Protein AF-B4L613-F1 (afdb_monomer)

Mean predicted aligned error: 14.35 Å

Foldseek 3Di:
DDDPPPDDPPPDPPDDDPPDPPPPDDPVVVVVVVVVVLVVLLVVLLVLCLQAVQQLLLLLQLQLLLLPDPNVVLLNPPPDPVQADPVGGNSVVVNVLSLPDAFVVVVSVCSVVVNDDPVNSSVSSCSRPNRQFWTWAWDDPVCVVVVCVLQVHADVVAFPTKTFTGGPPPPDDDDDGADLVQKKKAQPDSNNVSSQRRPPWDAPVPDPGDIDSDPHVSVVPRDWDATDPSRLLERIKTKMFIWGQDPNRTIHGGMIRIHYPCNDPVSVVVVVVSVVSNVVVVVVVVVVVVVVVVVVVVVVVVVVVVVVVVVVVVVVVVVVVVVVVVVVVVVVVVVVVVVVVVVPPD

Secondary structure (DSSP, 8-state):
------------TTS--TTS-GGG--HHHHHHHHHHHHHHHHHHHHHHHHH-HHHHHHHHHHHHHHHHSTTHHHHS-SPPGGGEETTEE-HHHHHHHHHT---HHHHHHHHHTT-S-HHHHHHHHIIIIIS-PPEEEEPPTTTHHHHHHHTT---SSPPSEEEEEE-TT-SSS--PPP-GGGEEEE-S-TTHHHHHHHSS-EETTT-----BS-HHHHHHH---EE--TT-SS-SEEEEEEEEEEEGGGEEEEEEEEEEETT--HHHHHHHHHHHHHHHHHHHHHHHHHHHHHHHHHHHHHHHHHHHHHHHHHHHHHHHHHHHHHHHHHHHHHHHHHHHHTTTT--

Organism: Drosophila mojavensis (NCBI:txid7230)

InterPro domains:
  IPR041400 PARP16 N-terminal domain [PF18084] (48-128)
  IPR051838 Intracellular mono-ADP-ribosyltransferase ARTD/PARP [PTHR21328] (33-148)

Solvent-accessible surface area (backbone atoms only — not comparable to full-atom values): 19712 Å² total; per-residue (Å²): 140,83,84,84,80,79,79,76,85,71,90,50,89,94,58,88,65,88,83,58,80,73,89,81,64,57,69,68,56,54,50,52,52,51,50,56,49,51,53,49,52,51,52,56,46,48,53,49,49,75,70,40,50,66,17,51,38,52,50,48,32,26,45,51,38,8,56,71,38,95,58,23,87,72,20,39,42,78,64,65,69,94,41,52,53,100,89,47,74,43,57,67,64,50,45,50,53,64,70,68,58,65,37,64,75,59,43,55,54,32,52,79,67,70,71,57,61,67,69,59,51,52,52,50,37,36,60,78,74,61,60,76,40,51,41,43,39,72,56,50,82,85,56,45,62,58,54,27,60,47,61,77,49,75,67,84,80,64,60,78,44,40,28,36,54,29,60,66,90,56,84,85,65,87,79,79,77,73,56,57,96,37,39,37,21,37,22,66,69,64,31,48,51,33,19,48,53,35,41,96,52,42,49,58,93,80,46,93,73,73,70,31,84,43,65,69,60,26,62,73,63,32,56,80,42,80,48,37,84,60,39,75,77,28,38,40,28,27,46,33,37,40,25,41,54,44,84,90,54,26,34,40,54,43,33,38,37,32,34,41,81,71,74,44,75,65,47,51,48,54,49,52,55,50,50,52,53,54,48,55,48,52,53,52,50,50,56,47,52,54,47,50,54,50,50,52,52,51,51,51,52,49,51,50,52,55,52,48,57,56,50,54,54,52,53,56,54,52,53,54,52,52,54,52,51,52,54,52,52,52,54,52,51,54,57,53,55,58,60,58,66,65,67,75,78,117

pLDDT: mean 78.85, std 18.53, range [27.61, 97.81]

Sequence (346 aa):
MQNEQRNCRCSRRGRICVCVPRHNLDPSLIQVMNEARRLRVMEELSAVLERDLMGVDAKWVLFTMAVQSYRYEQLVVPFPPAYTTPTGLNIDSLSFVTGTMTELAAYQRRLMQKLLPPEQVELMYWLFVQSDTPQLRQVQRNDQPELWRQLDFKPDPRPHLVFRVAPKGQDVGPIKPLELANCLFYCGDMEELFAMMSAKSYDLNRSQLEFYDDLETAVNLAEWCPGWGYSICGTLLRCVAVCQLHDHKRVEVRYLLFYSMCYTKQMQAVRRRQWKKDRERVEVILDYDEREQLQERSSQTSFFNMIFSRRSALVVLGVLTLASLTLVATNMRQVSQWRTNWLTRY

Structure (mmCIF, N/CA/C/O backbone):
data_AF-B4L613-F1
#
_entry.id   AF-B4L613-F1
#
loop_
_atom_site.group_PDB
_atom_site.id
_atom_site.type_symbol
_atom_site.label_atom_id
_atom_site.label_alt_id
_atom_site.label_comp_id
_atom_site.label_asym_id
_atom_site.label_entity_id
_atom_site.label_seq_id
_atom_site.pdbx_PDB_ins_code
_atom_site.Cartn_x
_atom_site.Cartn_y
_atom_site.Cartn_z
_atom_site.occupancy
_atom_site.B_iso_or_equiv
_atom_site.auth_seq_id
_atom_site.auth_comp_id
_atom_site.auth_asym_id
_atom_site.auth_atom_id
_atom_site.pdbx_PDB_model_num
ATOM 1 N N . MET A 1 1 ? -55.707 5.212 14.292 1.00 37.25 1 MET A N 1
ATOM 2 C CA . MET A 1 1 ? -55.117 4.686 13.045 1.00 37.25 1 MET A CA 1
ATOM 3 C C . MET A 1 1 ? -54.459 5.840 12.313 1.00 37.25 1 MET A C 1
ATOM 5 O O . MET A 1 1 ? -55.188 6.688 11.829 1.00 37.25 1 MET A O 1
ATOM 9 N N . GLN A 1 2 ? -53.130 5.901 12.259 1.00 27.61 2 GLN A N 1
ATOM 10 C CA . GLN A 1 2 ? -52.404 6.537 11.155 1.00 27.61 2 GLN A CA 1
ATOM 11 C C . GLN A 1 2 ? -50.944 6.087 11.225 1.00 27.61 2 GLN A C 1
ATOM 13 O O . GLN A 1 2 ? -50.259 6.241 12.230 1.00 27.61 2 GLN A O 1
ATOM 18 N N . ASN A 1 3 ? -50.559 5.391 10.165 1.00 35.00 3 ASN A N 1
ATOM 19 C CA . ASN A 1 3 ? -49.337 4.632 9.995 1.00 35.00 3 ASN A CA 1
ATOM 20 C C . ASN A 1 3 ? -48.338 5.540 9.261 1.00 35.00 3 ASN A C 1
ATOM 22 O O . ASN A 1 3 ? -48.355 5.593 8.034 1.00 35.00 3 ASN A O 1
ATOM 26 N N . GLU A 1 4 ? -47.504 6.297 9.981 1.00 33.66 4 GLU A N 1
ATOM 27 C CA . GLU A 1 4 ? -46.379 7.021 9.364 1.00 33.66 4 GLU A CA 1
ATOM 28 C C . GLU A 1 4 ? -45.196 6.062 9.159 1.00 33.66 4 GLU A C 1
ATOM 30 O O . GLU A 1 4 ? -44.193 6.084 9.872 1.00 33.66 4 GLU A O 1
ATOM 35 N N . GLN A 1 5 ? -45.304 5.207 8.140 1.00 37.47 5 GLN A N 1
ATOM 36 C CA . GLN A 1 5 ? -44.147 4.539 7.546 1.00 37.47 5 GLN A CA 1
ATOM 37 C C . GLN A 1 5 ? -43.277 5.586 6.836 1.00 37.47 5 GLN A C 1
ATOM 39 O O . GLN A 1 5 ? -43.419 5.851 5.642 1.00 37.47 5 GLN A O 1
ATOM 44 N N . ARG A 1 6 ? -42.343 6.195 7.573 1.00 37.81 6 ARG A N 1
ATOM 45 C CA . ARG A 1 6 ? -41.256 6.982 6.979 1.00 37.81 6 ARG A CA 1
ATOM 46 C C . ARG A 1 6 ? -40.262 6.028 6.320 1.00 37.81 6 ARG A C 1
ATOM 48 O O . ARG A 1 6 ? -39.338 5.524 6.951 1.00 37.81 6 ARG A O 1
ATOM 55 N N . ASN A 1 7 ? -40.471 5.771 5.033 1.00 39.84 7 ASN A N 1
ATOM 56 C CA . ASN A 1 7 ? -39.545 5.023 4.189 1.00 39.84 7 ASN A CA 1
ATOM 57 C C . ASN A 1 7 ? -38.184 5.742 4.114 1.00 39.84 7 ASN A C 1
ATOM 59 O O . ASN A 1 7 ? -38.054 6.776 3.456 1.00 39.84 7 ASN A O 1
ATOM 63 N N . CYS A 1 8 ? -37.151 5.184 4.756 1.00 43.25 8 CYS A N 1
ATOM 64 C CA . CYS A 1 8 ? -35.775 5.635 4.545 1.00 43.25 8 CYS A CA 1
ATOM 65 C C . CYS A 1 8 ? -35.336 5.314 3.111 1.00 43.25 8 CYS A C 1
ATOM 67 O O . CYS A 1 8 ? -35.233 4.149 2.738 1.00 43.25 8 CYS A O 1
ATOM 69 N N . ARG A 1 9 ? -34.993 6.340 2.321 1.00 43.62 9 ARG A N 1
ATOM 70 C CA . ARG A 1 9 ? -34.393 6.208 0.974 1.00 43.62 9 ARG A CA 1
ATOM 71 C C . ARG A 1 9 ? -32.901 5.831 0.982 1.00 43.62 9 ARG A C 1
ATOM 73 O O . ARG A 1 9 ? -32.213 5.949 -0.027 1.00 43.62 9 ARG A O 1
ATOM 80 N N . CYS A 1 10 ? -32.365 5.395 2.115 1.00 51.44 10 CYS A N 1
ATOM 81 C CA . CYS A 1 10 ? -30.976 4.989 2.241 1.00 51.44 10 CYS A CA 1
ATOM 82 C C . CYS A 1 10 ? -30.781 3.571 1.671 1.00 51.44 10 CYS A C 1
ATOM 84 O O . CYS A 1 10 ? -30.924 2.583 2.382 1.00 51.44 10 CYS A O 1
ATOM 86 N N . SER A 1 11 ? -30.429 3.457 0.387 1.00 39.59 11 SER A N 1
ATOM 87 C CA . SER A 1 11 ? -30.171 2.193 -0.337 1.00 39.59 11 SER A CA 1
ATOM 88 C C . SER A 1 11 ? -28.938 1.398 0.146 1.00 39.59 11 SER A C 1
ATOM 90 O O . SER A 1 11 ? -28.189 0.849 -0.658 1.00 39.59 11 SER A O 1
ATOM 92 N N . ARG A 1 12 ? -28.682 1.316 1.457 1.00 41.66 12 ARG A N 1
ATOM 93 C CA . ARG A 1 12 ? -27.587 0.533 2.049 1.00 41.66 12 ARG A CA 1
ATOM 94 C C . ARG A 1 12 ? -28.165 -0.683 2.767 1.00 41.66 12 ARG A C 1
ATOM 96 O O . ARG A 1 12 ? -28.386 -0.654 3.974 1.00 41.66 12 ARG A O 1
ATOM 103 N N . ARG A 1 13 ? -28.401 -1.768 2.022 1.00 35.88 13 ARG A N 1
ATOM 104 C CA . ARG A 1 13 ? -28.698 -3.078 2.627 1.00 35.88 13 ARG A CA 1
ATOM 105 C C . ARG A 1 13 ? -27.540 -3.448 3.567 1.00 35.88 13 ARG A C 1
ATOM 107 O O . ARG A 1 13 ? -26.389 -3.469 3.142 1.00 35.88 13 ARG A O 1
ATOM 114 N N . GLY A 1 14 ? -27.841 -3.675 4.846 1.00 41.91 14 GLY A N 1
ATOM 115 C CA . GLY A 1 14 ? -26.884 -4.182 5.839 1.00 41.91 14 GLY A CA 1
ATOM 116 C C . GLY A 1 14 ? -26.103 -3.153 6.671 1.00 41.91 14 GLY A C 1
ATOM 117 O O . GLY A 1 14 ? -25.268 -3.563 7.472 1.00 41.91 14 GLY A O 1
ATOM 118 N N . ARG A 1 15 ? -26.355 -1.838 6.554 1.00 44.59 15 ARG A N 1
ATOM 119 C CA . ARG A 1 15 ? -25.775 -0.831 7.472 1.00 44.59 15 ARG A CA 1
ATOM 120 C C . ARG A 1 15 ? -26.873 -0.056 8.193 1.00 44.59 15 ARG A C 1
ATOM 122 O O . ARG A 1 15 ? -27.871 0.315 7.584 1.00 44.59 15 ARG A O 1
ATOM 129 N N . ILE A 1 16 ? -26.667 0.204 9.484 1.00 47.00 16 ILE A N 1
ATOM 130 C CA . ILE A 1 16 ? -27.577 0.997 10.321 1.00 47.00 16 ILE A CA 1
ATOM 131 C C . ILE A 1 16 ? -27.728 2.389 9.694 1.00 47.00 16 ILE A C 1
ATOM 133 O O . ILE A 1 16 ? -26.746 3.108 9.506 1.00 47.00 16 ILE A O 1
ATOM 137 N N . CYS A 1 17 ? -28.960 2.759 9.359 1.00 44.31 17 CYS A N 1
ATOM 138 C CA . CYS A 1 17 ? -29.301 4.110 8.933 1.00 44.31 17 CYS A CA 1
ATOM 139 C C . CYS A 1 17 ? -29.219 5.040 10.146 1.00 44.31 17 CYS A C 1
ATOM 141 O O . CYS A 1 17 ? -29.894 4.834 11.150 1.00 44.31 17 CYS A O 1
ATOM 143 N N . VAL A 1 18 ? -28.388 6.080 10.037 1.00 50.12 18 VAL A N 1
ATOM 144 C CA . VAL A 1 18 ? -28.203 7.146 11.049 1.00 50.12 18 VAL A CA 1
ATOM 145 C C . VAL A 1 18 ? -29.513 7.910 11.332 1.00 50.12 18 VAL A C 1
ATOM 147 O O . VAL A 1 18 ? -29.630 8.660 12.288 1.00 50.12 18 VAL A O 1
ATOM 150 N N . CYS A 1 19 ? -30.516 7.679 10.496 1.00 44.69 19 CYS A N 1
ATOM 151 C CA . CYS A 1 19 ? -31.815 8.321 10.433 1.00 44.69 19 CYS A CA 1
ATOM 152 C C . CYS A 1 19 ? -32.884 7.695 11.356 1.00 44.69 19 CYS A C 1
ATOM 154 O O . CYS A 1 19 ? -33.996 8.216 11.410 1.00 44.69 19 CYS A O 1
ATOM 156 N N . VAL A 1 20 ? -32.580 6.614 12.090 1.00 48.47 20 VAL A N 1
ATOM 157 C CA . VAL A 1 20 ? -33.472 6.095 13.146 1.00 48.47 20 VAL A CA 1
ATOM 158 C C . VAL A 1 20 ? -33.127 6.781 14.477 1.00 48.47 20 VAL A C 1
ATOM 160 O O . VAL A 1 20 ? -31.983 6.660 14.927 1.00 48.47 20 VAL A O 1
ATOM 163 N N . PRO A 1 21 ? -34.071 7.489 15.130 1.00 47.97 21 PRO A N 1
ATOM 164 C CA . PRO A 1 21 ? -33.829 8.125 16.422 1.00 47.97 21 PRO A CA 1
ATOM 165 C C . PRO A 1 21 ? -33.395 7.086 17.464 1.00 47.97 21 PRO A C 1
ATOM 167 O O . PRO A 1 21 ? -34.133 6.151 17.767 1.00 47.97 21 PRO A O 1
ATOM 170 N N . ARG A 1 22 ? -32.196 7.252 18.035 1.00 55.88 22 ARG A N 1
ATOM 171 C CA . ARG A 1 22 ? -31.619 6.327 19.033 1.00 55.88 22 ARG A CA 1
ATOM 172 C C . ARG A 1 22 ? -32.292 6.395 20.412 1.00 55.88 22 ARG A C 1
ATOM 174 O O . ARG A 1 22 ? -31.909 5.646 21.300 1.00 55.88 22 ARG A O 1
ATOM 181 N N . HIS A 1 23 ? -33.279 7.269 20.599 1.00 55.97 23 HIS A N 1
ATOM 182 C CA . HIS A 1 23 ? -33.859 7.579 21.909 1.00 55.97 23 HIS A CA 1
ATOM 183 C C . HIS A 1 23 ? -34.749 6.476 22.511 1.00 55.97 23 HIS A C 1
ATOM 185 O O . HIS A 1 23 ? -35.084 6.577 23.682 1.00 55.97 23 HIS A O 1
ATOM 191 N N . ASN A 1 24 ? -35.072 5.413 21.761 1.00 59.97 24 ASN A N 1
ATOM 192 C CA . ASN A 1 24 ? -35.955 4.325 22.216 1.00 59.97 24 ASN A CA 1
ATOM 193 C C . ASN A 1 24 ? -35.301 2.927 22.194 1.00 59.97 24 ASN A C 1
ATOM 195 O O . ASN A 1 24 ? -36.010 1.923 22.238 1.00 59.97 24 ASN A O 1
ATOM 199 N N . LEU A 1 25 ? -33.974 2.828 22.066 1.00 64.75 25 LEU A N 1
ATOM 200 C CA . LEU A 1 25 ? -33.281 1.534 22.067 1.00 64.75 25 LEU A CA 1
ATOM 201 C C . LEU A 1 25 ? -32.800 1.187 23.477 1.00 64.75 25 LEU A C 1
ATOM 203 O O . LEU A 1 25 ? -32.113 1.985 24.111 1.00 64.75 25 LEU A O 1
ATOM 207 N N . ASP A 1 26 ? -33.138 -0.019 23.935 1.00 76.25 26 ASP A N 1
ATOM 208 C CA . ASP A 1 26 ? -32.636 -0.588 25.187 1.00 76.25 26 ASP A CA 1
ATOM 209 C C . ASP A 1 26 ? -31.088 -0.594 25.184 1.00 76.25 26 ASP A C 1
ATOM 211 O O . ASP A 1 26 ? -30.482 -1.104 24.229 1.00 76.25 26 ASP A O 1
ATOM 215 N N . PRO A 1 27 ? -30.424 -0.045 26.223 1.00 80.69 27 PRO A N 1
ATOM 216 C CA . PRO A 1 27 ? -28.972 -0.115 26.386 1.00 80.69 27 PRO A CA 1
ATOM 217 C C . PRO A 1 27 ? -28.386 -1.527 26.222 1.00 80.69 27 PRO A C 1
ATOM 219 O O . PRO A 1 27 ? -27.298 -1.675 25.656 1.00 80.69 27 PRO A O 1
ATOM 222 N N . SER A 1 28 ? -29.113 -2.565 26.648 1.00 82.44 28 SER A N 1
ATOM 223 C CA . SER A 1 28 ? -28.688 -3.963 26.512 1.00 82.44 28 SER A CA 1
ATOM 224 C C . SER A 1 28 ? -28.583 -4.389 25.040 1.00 82.44 28 SER A C 1
ATOM 226 O O . SER A 1 28 ? -27.603 -5.013 24.626 1.00 82.44 28 SER A O 1
ATOM 228 N N . LEU A 1 29 ? -29.534 -3.962 24.205 1.00 82.69 29 LEU A N 1
ATOM 229 C CA . LEU A 1 29 ? -29.548 -4.238 22.772 1.00 82.69 29 LEU A CA 1
ATOM 230 C C . LEU A 1 29 ? -28.408 -3.504 22.055 1.00 82.69 29 LEU A C 1
ATOM 232 O O . LEU A 1 29 ? -27.756 -4.081 21.184 1.00 82.69 29 LEU A O 1
ATOM 236 N N . ILE A 1 30 ? -28.116 -2.260 22.448 1.00 79.06 30 ILE A N 1
ATOM 237 C CA . ILE A 1 30 ? -26.975 -1.495 21.917 1.00 79.06 30 ILE A CA 1
ATOM 238 C C . ILE A 1 30 ? -25.661 -2.232 22.207 1.00 79.06 30 ILE A C 1
ATOM 240 O O . ILE A 1 30 ? -24.815 -2.361 21.319 1.00 79.06 30 ILE A O 1
ATOM 244 N N . GLN A 1 31 ? -25.502 -2.761 23.422 1.00 81.44 31 GLN A N 1
ATOM 245 C CA . GLN A 1 31 ? -24.321 -3.527 23.808 1.00 81.44 31 GLN A CA 1
ATOM 246 C C . GLN A 1 31 ? -24.172 -4.810 22.978 1.00 81.44 31 GLN A C 1
ATOM 248 O O . GLN A 1 31 ? -23.095 -5.060 22.432 1.00 81.44 31 GLN A O 1
ATOM 253 N N . VAL A 1 32 ? -25.250 -5.585 22.814 1.00 86.00 32 VAL A N 1
ATOM 254 C CA . VAL A 1 32 ? -25.250 -6.806 21.986 1.00 86.00 32 VAL A CA 1
ATOM 255 C C . VAL A 1 32 ? -24.896 -6.485 20.533 1.00 86.00 32 VAL A C 1
ATOM 257 O O . VAL A 1 32 ? -24.068 -7.164 19.927 1.00 86.00 32 VAL A O 1
ATOM 260 N N . MET A 1 33 ? -25.474 -5.422 19.969 1.00 81.12 33 MET A N 1
ATOM 261 C CA . MET A 1 33 ? -25.191 -5.001 18.596 1.00 81.12 33 MET A CA 1
ATOM 262 C C . MET A 1 33 ? -23.735 -4.563 18.404 1.00 81.12 33 MET A C 1
ATOM 264 O O . MET A 1 33 ? -23.129 -4.887 17.377 1.00 81.12 33 MET A O 1
ATOM 268 N N . ASN A 1 34 ? -23.165 -3.849 19.377 1.00 83.25 34 ASN A N 1
ATOM 269 C CA . ASN A 1 34 ? -21.766 -3.431 19.346 1.00 83.25 34 ASN A CA 1
ATOM 270 C C . ASN A 1 34 ? -20.820 -4.631 19.435 1.00 83.25 34 ASN A C 1
ATOM 272 O O . ASN A 1 34 ? -19.875 -4.708 18.649 1.00 83.25 34 ASN A O 1
ATOM 276 N N . GLU A 1 35 ? -21.103 -5.603 20.306 1.00 85.81 35 GLU A N 1
ATOM 277 C CA . GLU A 1 35 ? -20.290 -6.820 20.398 1.00 85.81 35 GLU A CA 1
ATOM 278 C C . GLU A 1 35 ? -20.396 -7.659 19.117 1.00 85.81 35 GLU A C 1
ATOM 280 O O . GLU A 1 35 ? -19.378 -8.075 18.568 1.00 85.81 35 GLU A O 1
ATOM 285 N N . ALA A 1 36 ? -21.595 -7.817 18.549 1.00 86.56 36 ALA A N 1
ATOM 286 C CA . ALA A 1 36 ? -21.779 -8.507 17.270 1.00 86.56 36 ALA A CA 1
ATOM 287 C C . ALA A 1 36 ? -21.054 -7.802 16.108 1.0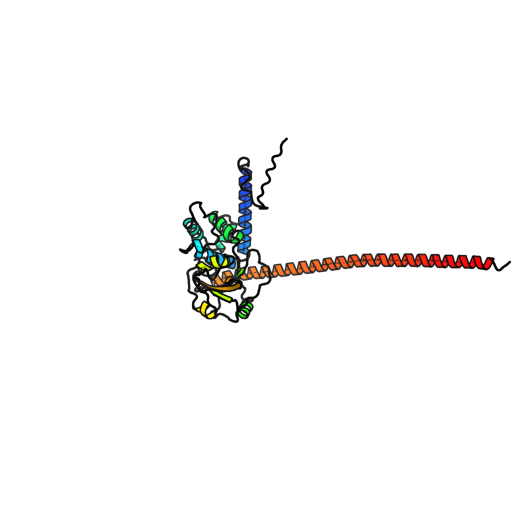0 86.56 36 ALA A C 1
ATOM 289 O O . ALA A 1 36 ? -20.545 -8.445 15.187 1.00 86.56 36 ALA A O 1
ATOM 290 N N . ARG A 1 37 ? -20.995 -6.463 16.110 1.00 86.50 37 ARG A N 1
ATOM 291 C CA . ARG A 1 37 ? -20.180 -5.705 15.149 1.00 86.50 37 ARG A CA 1
ATOM 292 C C . ARG A 1 37 ? -18.692 -5.969 15.369 1.00 86.50 37 ARG A C 1
ATOM 294 O O . ARG A 1 37 ? -17.990 -6.216 14.395 1.00 86.50 37 ARG A O 1
ATOM 301 N N . ARG A 1 38 ? -18.229 -5.942 16.618 1.00 86.31 38 ARG A N 1
ATOM 302 C CA . ARG A 1 38 ? -16.825 -6.168 16.968 1.00 86.31 38 ARG A CA 1
ATOM 303 C C . ARG A 1 38 ? -16.349 -7.557 16.548 1.00 86.31 38 ARG A C 1
ATOM 305 O O . ARG A 1 38 ? -15.289 -7.667 15.944 1.00 86.31 38 ARG A O 1
ATOM 312 N N . LEU A 1 39 ? -17.151 -8.593 16.798 1.00 87.75 39 LEU A N 1
ATOM 313 C CA . LEU A 1 39 ? -16.840 -9.966 16.387 1.00 87.75 39 LEU A CA 1
ATOM 314 C C . LEU A 1 39 ? -16.691 -10.087 14.865 1.00 87.75 39 LEU A C 1
ATOM 316 O O . LEU A 1 39 ? -15.689 -10.625 14.405 1.00 87.75 39 LEU A O 1
ATOM 320 N N . ARG A 1 40 ? -17.615 -9.502 14.090 1.00 90.94 40 ARG A N 1
ATOM 321 C CA . ARG A 1 40 ? -17.528 -9.490 12.617 1.00 90.94 40 ARG A CA 1
ATOM 322 C C . ARG A 1 40 ? -16.284 -8.776 12.099 1.00 90.94 40 ARG A C 1
ATOM 324 O O . ARG A 1 40 ? -15.609 -9.291 11.219 1.00 90.94 40 ARG A O 1
ATOM 331 N N . VAL A 1 41 ? -15.964 -7.611 12.669 1.00 92.19 41 VAL A N 1
ATOM 332 C CA . VAL A 1 41 ? -14.748 -6.853 12.322 1.00 92.19 41 VAL A CA 1
ATOM 333 C C . VAL A 1 41 ? -13.501 -7.712 12.520 1.00 92.19 41 VAL A C 1
ATOM 335 O O . VAL A 1 41 ? -12.635 -7.760 11.651 1.00 92.19 41 VAL A O 1
ATOM 338 N N . MET A 1 42 ? -13.420 -8.406 13.655 1.00 90.75 42 MET A N 1
ATOM 339 C CA . MET A 1 42 ? -12.286 -9.268 13.969 1.00 90.75 42 MET A CA 1
ATOM 340 C C . MET A 1 42 ? -12.189 -10.475 13.033 1.00 90.75 42 MET A C 1
ATOM 342 O O . MET A 1 42 ? -11.094 -10.802 12.588 1.00 90.75 42 MET A O 1
ATOM 346 N N . GLU A 1 43 ? -13.314 -11.122 12.734 1.00 91.31 43 GLU A N 1
ATOM 347 C CA . GLU A 1 43 ? -13.376 -12.287 11.849 1.00 91.31 43 GLU A CA 1
ATOM 348 C C . GLU A 1 43 ? -12.961 -11.933 10.415 1.00 91.31 43 GLU A C 1
ATOM 350 O O . GLU A 1 43 ? -12.072 -12.571 9.852 1.00 91.31 43 GLU A O 1
ATOM 355 N N . GLU A 1 44 ? -13.524 -10.860 9.851 1.00 93.81 44 GLU A N 1
ATOM 356 C CA . GLU A 1 44 ? -13.178 -10.384 8.508 1.00 93.81 44 GLU A CA 1
ATOM 357 C C . GLU A 1 44 ? -11.703 -9.971 8.416 1.00 93.81 44 GLU A C 1
ATOM 359 O O . GLU A 1 44 ? -11.017 -10.309 7.449 1.00 93.81 44 GLU A O 1
ATOM 364 N N . LEU A 1 45 ? -11.189 -9.266 9.430 1.00 94.25 45 LEU A N 1
ATOM 365 C CA . LEU A 1 45 ? -9.791 -8.842 9.448 1.00 94.25 45 LEU A CA 1
ATOM 366 C C . LEU A 1 45 ? -8.836 -10.038 9.572 1.00 94.25 45 LEU A C 1
ATOM 368 O O . LEU A 1 45 ? -7.835 -10.094 8.855 1.00 94.25 45 LEU A O 1
ATOM 372 N N . SER A 1 46 ? -9.160 -11.018 10.419 1.00 92.06 46 SER A N 1
ATOM 373 C CA . SER A 1 46 ? -8.394 -12.264 10.508 1.00 92.06 46 SER A CA 1
ATOM 374 C C . SER A 1 46 ? -8.394 -13.034 9.198 1.00 92.06 46 SER A C 1
ATOM 376 O O . SER A 1 46 ? -7.327 -13.453 8.756 1.00 92.06 46 SER A O 1
ATOM 378 N N . ALA A 1 47 ? -9.543 -13.154 8.529 1.00 91.88 47 ALA A N 1
ATOM 379 C CA . ALA A 1 47 ? -9.626 -13.819 7.234 1.00 91.88 47 ALA A CA 1
ATOM 380 C C . ALA A 1 47 ? -8.717 -13.148 6.189 1.00 91.88 47 ALA A C 1
ATOM 382 O O . ALA A 1 47 ? -8.043 -13.832 5.418 1.00 91.88 47 ALA A O 1
ATOM 383 N N . VAL A 1 48 ? -8.633 -11.811 6.181 1.00 91.62 48 VAL A N 1
ATOM 384 C CA . VAL A 1 48 ? -7.725 -11.082 5.280 1.00 91.62 48 VAL A CA 1
ATOM 385 C C . VAL A 1 48 ? -6.254 -11.353 5.611 1.00 91.62 48 VAL A C 1
ATOM 387 O O . VAL A 1 48 ? -5.483 -11.653 4.696 1.00 91.62 48 VAL A O 1
ATOM 390 N N . LEU A 1 49 ? -5.877 -11.299 6.892 1.00 91.69 49 LEU A N 1
ATOM 391 C CA . LEU A 1 49 ? -4.509 -11.570 7.354 1.00 91.69 49 LEU A CA 1
ATOM 392 C C . LEU A 1 49 ? -4.067 -13.009 7.055 1.00 91.69 49 LEU A C 1
ATOM 394 O O . LEU A 1 49 ? -2.931 -13.243 6.650 1.00 91.69 49 LEU A O 1
ATOM 398 N N . GLU A 1 50 ? -4.968 -13.978 7.213 1.00 89.62 50 GLU A N 1
ATOM 399 C CA . GLU A 1 50 ? -4.711 -15.388 6.903 1.00 89.62 50 GLU A CA 1
ATOM 400 C C . GLU A 1 50 ? -4.661 -15.681 5.409 1.00 89.62 50 GLU A C 1
ATOM 402 O O . GLU A 1 50 ? -4.054 -16.673 4.990 1.00 89.62 50 GLU A O 1
ATOM 407 N N . ARG A 1 51 ? -5.347 -14.868 4.605 1.00 87.25 51 ARG A N 1
ATOM 408 C CA . ARG A 1 51 ? -5.392 -15.037 3.158 1.00 87.25 51 ARG A CA 1
ATOM 409 C C . ARG A 1 51 ? -4.093 -14.602 2.498 1.00 87.25 51 ARG A C 1
ATOM 411 O O . ARG A 1 51 ? -3.632 -15.307 1.613 1.00 87.25 51 ARG A O 1
ATOM 418 N N . ASP A 1 52 ? -3.556 -13.442 2.873 1.00 87.00 52 ASP A N 1
ATOM 419 C CA . ASP A 1 52 ? -2.396 -12.857 2.191 1.00 87.00 52 ASP A CA 1
ATOM 420 C C . ASP A 1 52 ? -1.652 -11.860 3.082 1.00 87.00 52 ASP A C 1
ATOM 422 O O . ASP A 1 52 ? -1.747 -10.641 2.930 1.00 87.00 52 ASP A O 1
ATOM 426 N N . LEU A 1 53 ? -0.903 -12.399 4.042 1.00 91.06 53 LEU A N 1
ATOM 427 C CA . LEU A 1 53 ? -0.163 -11.589 5.005 1.00 91.06 53 LEU A CA 1
ATOM 428 C C . LEU A 1 53 ? 0.887 -10.688 4.332 1.00 91.06 53 LEU A C 1
ATOM 430 O O . LEU A 1 53 ? 1.133 -9.584 4.803 1.00 91.06 53 LEU A O 1
ATOM 434 N N . MET A 1 54 ? 1.491 -11.142 3.229 1.00 91.00 54 MET A N 1
ATOM 435 C CA . MET A 1 54 ? 2.532 -10.396 2.509 1.00 91.00 54 MET A CA 1
ATOM 436 C C . MET A 1 54 ? 1.943 -9.207 1.754 1.00 91.00 54 MET A C 1
ATOM 438 O O . MET A 1 54 ? 2.505 -8.116 1.792 1.00 91.00 54 MET A O 1
ATOM 442 N N . GLY A 1 55 ? 0.803 -9.402 1.089 1.00 94.19 55 GLY A N 1
ATOM 443 C CA . GLY A 1 55 ? 0.060 -8.319 0.457 1.00 94.19 55 GLY A CA 1
ATOM 444 C C . GLY A 1 55 ? -0.419 -7.273 1.462 1.00 94.19 55 GLY A C 1
ATOM 445 O O . GLY A 1 55 ? -0.319 -6.071 1.203 1.00 94.19 55 GLY A O 1
ATOM 446 N N . VAL A 1 56 ? -0.884 -7.725 2.633 1.00 95.38 56 VAL A N 1
ATOM 447 C CA . VAL A 1 56 ? -1.267 -6.842 3.745 1.00 95.38 56 VAL A CA 1
ATOM 448 C C . VAL A 1 56 ? -0.069 -6.032 4.237 1.00 95.38 56 VAL A C 1
ATOM 450 O O . VAL A 1 56 ? -0.171 -4.814 4.345 1.00 95.38 56 VAL A O 1
ATOM 453 N N . ASP A 1 57 ? 1.067 -6.686 4.478 1.00 95.75 57 ASP A N 1
ATOM 454 C CA . ASP A 1 57 ? 2.307 -6.047 4.925 1.00 95.75 57 ASP A CA 1
ATOM 455 C C . ASP A 1 57 ? 2.809 -4.992 3.936 1.00 95.75 57 ASP A C 1
ATOM 457 O O . ASP A 1 57 ? 3.032 -3.847 4.320 1.00 95.75 57 ASP A O 1
ATOM 461 N N . ALA A 1 58 ? 2.897 -5.331 2.648 1.00 96.44 58 ALA A N 1
ATOM 462 C CA . ALA A 1 58 ? 3.342 -4.397 1.618 1.00 96.44 58 ALA A CA 1
ATOM 463 C C . ALA A 1 58 ? 2.433 -3.164 1.530 1.00 96.44 58 ALA A C 1
ATOM 465 O O . ALA A 1 58 ? 2.912 -2.035 1.465 1.00 96.44 58 ALA A O 1
ATOM 466 N N . LYS A 1 59 ? 1.111 -3.360 1.573 1.00 97.00 59 LYS A N 1
ATOM 467 C CA . LYS A 1 59 ? 0.154 -2.248 1.532 1.00 97.00 59 LYS A CA 1
ATOM 468 C C . LYS A 1 59 ? 0.216 -1.407 2.804 1.00 97.00 59 LYS A C 1
ATOM 470 O O . LYS A 1 59 ? 0.096 -0.187 2.719 1.00 97.00 59 LYS A O 1
ATOM 475 N N . TRP A 1 60 ? 0.420 -2.042 3.957 1.00 97.44 60 TRP A N 1
ATOM 476 C CA . TRP A 1 60 ? 0.633 -1.344 5.219 1.00 97.44 60 TRP A CA 1
ATOM 477 C C . TRP A 1 60 ? 1.884 -0.467 5.160 1.00 97.44 60 TRP A C 1
ATOM 479 O O . TRP A 1 60 ? 1.797 0.707 5.493 1.00 97.44 60 TRP A O 1
ATOM 489 N N . VAL A 1 61 ? 3.004 -0.987 4.644 1.00 96.94 61 VAL A N 1
ATOM 490 C CA . VAL A 1 61 ? 4.236 -0.211 4.430 1.00 96.94 61 VAL A CA 1
ATOM 491 C C . VAL A 1 61 ? 3.948 1.045 3.610 1.00 96.94 61 VAL A C 1
ATOM 493 O O . VAL A 1 61 ? 4.195 2.143 4.101 1.00 96.94 61 VAL A O 1
ATOM 496 N N . LEU A 1 62 ? 3.361 0.905 2.417 1.00 97.38 62 LEU A N 1
ATOM 497 C CA . LEU A 1 62 ? 3.073 2.056 1.550 1.00 97.38 62 LEU A CA 1
ATOM 498 C C . LEU A 1 62 ? 2.149 3.075 2.229 1.00 97.38 62 LEU A C 1
ATOM 500 O O . LEU A 1 62 ? 2.398 4.275 2.167 1.00 97.38 62 LEU A O 1
ATOM 504 N N . PHE A 1 63 ? 1.111 2.599 2.923 1.00 97.62 63 PHE A N 1
ATOM 505 C CA . PHE A 1 63 ? 0.207 3.460 3.682 1.00 97.62 63 PHE A CA 1
ATOM 506 C C . PHE A 1 63 ? 0.938 4.221 4.794 1.00 97.62 63 PHE A C 1
ATOM 508 O O . PHE A 1 63 ? 0.769 5.429 4.925 1.00 97.62 63 PHE A O 1
ATOM 515 N N . THR A 1 64 ? 1.772 3.539 5.585 1.00 97.25 64 THR A N 1
ATOM 516 C CA . THR A 1 64 ? 2.529 4.185 6.666 1.00 97.25 64 THR A CA 1
ATOM 517 C C . THR A 1 64 ? 3.525 5.211 6.145 1.00 97.25 64 THR A C 1
ATOM 519 O O . THR A 1 64 ? 3.654 6.268 6.751 1.00 97.25 64 THR A O 1
ATOM 522 N N . MET A 1 65 ? 4.164 4.951 5.002 1.00 96.75 65 MET A N 1
ATOM 523 C CA . MET A 1 65 ? 5.055 5.917 4.361 1.00 96.75 65 MET A CA 1
ATOM 524 C C . MET A 1 65 ? 4.287 7.164 3.908 1.00 96.75 65 MET A C 1
ATOM 526 O O . MET A 1 65 ? 4.700 8.277 4.212 1.00 96.75 65 MET A O 1
ATOM 530 N N . ALA A 1 66 ? 3.117 6.991 3.284 1.00 96.94 66 ALA A N 1
ATOM 531 C CA . ALA A 1 66 ? 2.247 8.108 2.912 1.00 96.94 66 ALA A CA 1
ATOM 532 C C . ALA A 1 66 ? 1.785 8.936 4.128 1.00 96.94 66 ALA A C 1
ATOM 534 O O . ALA A 1 66 ? 1.724 10.159 4.048 1.00 96.94 66 ALA A O 1
ATOM 535 N N . VAL A 1 67 ? 1.489 8.287 5.262 1.00 97.44 67 VAL A N 1
ATOM 536 C CA . VAL A 1 67 ? 1.118 8.958 6.525 1.00 97.44 67 VAL A CA 1
ATOM 537 C C . VAL A 1 67 ? 2.291 9.731 7.135 1.00 97.44 67 VAL A C 1
ATOM 539 O O . VAL A 1 67 ? 2.080 10.782 7.732 1.00 97.44 67 VAL A O 1
ATOM 542 N N . GLN A 1 68 ? 3.515 9.218 7.011 1.00 95.62 68 GLN A N 1
ATOM 543 C CA . GLN A 1 68 ? 4.721 9.839 7.570 1.00 95.62 68 GLN A CA 1
ATOM 544 C C . GLN A 1 68 ? 5.289 10.964 6.697 1.00 95.62 68 GLN A C 1
ATOM 546 O O . GLN A 1 68 ? 6.105 11.753 7.174 1.00 95.62 68 GLN A O 1
ATOM 551 N N . SER A 1 69 ? 4.860 11.051 5.439 1.00 95.38 69 SER A N 1
ATOM 552 C CA . SER A 1 69 ? 5.257 12.119 4.530 1.00 95.38 69 SER A CA 1
ATOM 553 C C . SER A 1 69 ? 4.714 13.476 4.972 1.00 95.38 69 SER A C 1
ATOM 555 O O . SER A 1 69 ? 3.570 13.609 5.408 1.00 95.38 69 SER A O 1
ATOM 557 N N . TYR A 1 70 ? 5.484 14.535 4.727 1.00 94.88 70 TYR A N 1
ATOM 558 C CA . TYR A 1 70 ? 4.988 15.909 4.833 1.00 94.88 70 TYR A CA 1
ATOM 559 C C . TYR A 1 70 ? 3.883 16.221 3.803 1.00 94.88 70 TYR A C 1
ATOM 561 O O . TYR A 1 70 ? 3.131 17.177 3.983 1.00 94.88 70 TYR A O 1
ATOM 569 N N . ARG A 1 71 ? 3.760 15.412 2.737 1.00 94.62 71 ARG A N 1
ATOM 570 C CA . ARG A 1 71 ? 2.740 15.521 1.679 1.00 94.62 71 ARG A CA 1
ATOM 571 C C . ARG A 1 71 ? 1.495 14.672 1.950 1.00 94.62 71 ARG A C 1
ATOM 573 O O . ARG A 1 71 ? 0.696 14.468 1.037 1.00 94.62 71 ARG A O 1
ATOM 580 N N . TYR A 1 72 ? 1.304 14.171 3.173 1.00 95.38 72 TYR A N 1
ATOM 581 C CA . TYR A 1 72 ? 0.251 13.204 3.518 1.00 95.38 72 TYR A CA 1
ATOM 582 C C . TYR A 1 72 ? -1.157 13.573 3.011 1.00 95.38 72 TYR A C 1
ATOM 584 O O . TYR A 1 72 ? -1.933 12.679 2.686 1.00 95.38 72 TYR A O 1
ATOM 592 N N . GLU A 1 73 ? -1.499 14.862 2.905 1.00 93.25 73 GLU A N 1
ATOM 593 C CA . GLU A 1 73 ? -2.802 15.315 2.396 1.00 93.25 73 GLU A CA 1
ATOM 594 C C . GLU A 1 73 ? -3.084 14.830 0.965 1.00 93.25 73 GLU A C 1
ATOM 596 O O . GLU A 1 73 ? -4.227 14.534 0.619 1.00 93.25 73 GLU A O 1
ATOM 601 N N . GLN A 1 74 ? -2.038 14.730 0.144 1.00 91.69 74 GLN A N 1
ATOM 602 C CA . GLN A 1 74 ? -2.106 14.273 -1.245 1.00 91.69 74 GLN A CA 1
ATOM 603 C C . GLN A 1 74 ? -1.883 12.761 -1.351 1.00 91.69 74 GLN A C 1
ATOM 605 O O . GLN A 1 74 ? -2.398 12.124 -2.269 1.00 91.69 74 GLN A O 1
ATOM 610 N N . LEU A 1 75 ? -1.129 12.188 -0.406 1.00 94.06 75 LEU A N 1
ATOM 611 C CA . LEU A 1 75 ? -0.679 10.799 -0.476 1.00 94.06 75 LEU A CA 1
ATOM 612 C C . LEU A 1 75 ? -1.635 9.817 0.205 1.00 94.06 75 LEU A C 1
ATOM 614 O O . LEU A 1 75 ? -1.792 8.686 -0.248 1.00 94.06 75 LEU A O 1
ATOM 618 N N . VAL A 1 76 ? -2.315 10.224 1.278 1.00 95.12 76 VAL A N 1
ATOM 619 C CA . VAL A 1 76 ? -3.229 9.362 2.041 1.00 95.12 76 VAL A CA 1
ATOM 620 C C . VAL A 1 76 ? -4.633 9.445 1.442 1.00 95.12 76 VAL A C 1
ATOM 622 O O . VAL A 1 76 ? -5.552 10.044 2.004 1.00 95.12 76 VAL A O 1
ATOM 625 N N . VAL A 1 77 ? -4.801 8.836 0.267 1.00 91.19 77 VAL A N 1
ATOM 626 C CA . VAL A 1 77 ? -6.056 8.875 -0.495 1.00 91.19 77 VAL A CA 1
ATOM 627 C C . VAL A 1 77 ? -6.616 7.462 -0.685 1.00 91.19 77 VAL A C 1
ATOM 629 O O . VAL A 1 77 ? -5.948 6.632 -1.295 1.00 91.19 77 VAL A O 1
ATOM 632 N N . PRO A 1 78 ? -7.850 7.166 -0.226 1.00 93.31 78 PRO A N 1
ATOM 633 C CA . PRO A 1 78 ? -8.720 8.017 0.585 1.00 93.31 78 PRO A CA 1
ATOM 634 C C . PRO A 1 78 ? -8.195 8.180 2.018 1.00 93.31 78 PRO A C 1
ATOM 636 O O . PRO A 1 78 ? -7.545 7.282 2.549 1.00 93.31 78 PRO A O 1
ATOM 639 N N . PHE A 1 79 ? -8.550 9.288 2.670 1.00 94.56 79 PHE A N 1
ATOM 640 C CA . PHE A 1 79 ? -8.176 9.526 4.064 1.00 94.56 79 PHE A CA 1
ATOM 641 C C . PHE A 1 79 ? -9.092 8.746 5.034 1.00 94.56 79 PHE A C 1
ATOM 643 O O . PHE A 1 79 ? -10.308 8.698 4.808 1.00 94.56 79 PHE A O 1
ATOM 650 N N . PRO A 1 80 ? -8.560 8.143 6.118 1.00 96.31 80 PRO A N 1
ATOM 651 C CA . PRO A 1 80 ? -9.355 7.455 7.135 1.00 96.31 80 PRO A CA 1
ATOM 652 C C . PRO A 1 80 ? -10.433 8.360 7.773 1.00 96.31 80 PRO A C 1
ATOM 654 O O . PRO A 1 80 ? -10.089 9.302 8.487 1.00 96.31 80 PRO A O 1
ATOM 657 N N . PRO A 1 81 ? -11.741 8.061 7.627 1.00 95.06 81 PRO A N 1
ATOM 658 C CA . PRO A 1 81 ? -12.804 8.948 8.112 1.00 95.06 81 PRO A CA 1
ATOM 659 C C . PRO A 1 81 ? -12.802 9.175 9.627 1.00 95.06 81 PRO A C 1
ATOM 661 O O . PRO A 1 81 ? -13.253 10.218 10.087 1.00 95.06 81 PRO A O 1
ATOM 664 N N . ALA A 1 82 ? -12.298 8.213 10.409 1.00 94.69 82 ALA A N 1
ATOM 665 C CA . ALA A 1 82 ? -12.184 8.334 11.866 1.00 94.69 82 ALA A CA 1
ATOM 666 C C . ALA A 1 82 ? -11.194 9.430 12.307 1.00 94.69 82 ALA A C 1
ATOM 668 O O . ALA A 1 82 ? -11.250 9.887 13.444 1.00 94.69 82 ALA A O 1
ATOM 669 N N . TYR A 1 83 ? -10.318 9.866 11.400 1.00 96.25 83 TYR A N 1
ATOM 670 C CA . TYR A 1 83 ? -9.286 10.873 11.638 1.00 96.25 83 TYR A CA 1
ATOM 671 C C . TYR A 1 83 ? -9.587 12.177 10.886 1.00 96.25 83 TYR A C 1
ATOM 673 O O . TYR A 1 83 ? -8.735 13.055 10.786 1.00 96.25 83 TYR A O 1
ATOM 681 N N . THR A 1 84 ? -10.800 12.324 10.354 1.00 94.81 84 THR A N 1
ATOM 682 C CA . THR A 1 84 ? -11.273 13.563 9.734 1.00 94.81 84 THR A CA 1
ATOM 683 C C . THR A 1 84 ? -12.146 14.319 10.727 1.00 94.81 84 THR A C 1
ATOM 685 O O . THR A 1 84 ? -13.111 13.773 11.261 1.00 94.81 84 THR A O 1
ATOM 688 N N . THR A 1 85 ? -11.835 15.590 10.959 1.00 91.00 85 THR A N 1
ATOM 689 C CA . THR A 1 85 ? -12.652 16.497 11.768 1.00 91.00 85 THR A CA 1
ATOM 690 C C . THR A 1 85 ? -13.297 17.560 10.871 1.00 91.00 85 THR A C 1
ATOM 692 O O . THR A 1 85 ? -12.876 17.748 9.728 1.00 91.00 85 THR A O 1
ATOM 695 N N . PRO A 1 86 ? -14.310 18.303 11.357 1.00 90.31 86 PRO A N 1
ATOM 696 C CA . PRO A 1 86 ? -14.866 19.431 10.607 1.00 90.31 86 PRO A CA 1
ATOM 697 C C . PRO A 1 86 ? -13.840 20.532 10.298 1.00 90.31 86 PRO A C 1
ATOM 699 O O . PRO A 1 86 ? -14.061 21.329 9.393 1.00 90.31 86 PRO A O 1
ATOM 702 N N . THR A 1 87 ? -12.747 20.595 11.063 1.00 89.44 87 THR A N 1
ATOM 703 C CA . THR A 1 87 ? -11.710 21.628 10.954 1.00 89.44 87 THR A CA 1
ATOM 704 C C . THR A 1 87 ? -10.499 21.187 10.133 1.00 89.44 87 THR A C 1
ATOM 706 O O . THR A 1 87 ? -9.646 22.022 9.857 1.00 89.44 87 THR A O 1
ATOM 709 N N . GLY A 1 88 ? -10.393 19.908 9.758 1.00 91.44 88 GLY A N 1
ATOM 710 C CA . GLY A 1 88 ? -9.273 19.399 8.967 1.00 91.44 88 GLY A CA 1
ATOM 711 C C . GLY A 1 88 ? -8.973 17.917 9.191 1.00 91.44 88 GLY A C 1
ATOM 712 O O . GLY A 1 88 ? -9.795 17.148 9.692 1.00 91.44 88 GLY A O 1
ATOM 713 N N . LEU A 1 89 ? -7.772 17.508 8.791 1.00 94.81 89 LEU A N 1
ATOM 714 C CA . LEU A 1 89 ? -7.273 16.144 8.950 1.00 94.81 89 LEU A CA 1
ATOM 715 C C . LEU A 1 89 ? -6.468 16.038 10.252 1.00 94.81 89 LEU A C 1
ATOM 717 O O . LEU A 1 89 ? -5.563 16.829 10.494 1.00 94.81 89 LEU A O 1
ATOM 721 N N . ASN A 1 90 ? -6.778 15.056 11.097 1.00 95.88 90 ASN A N 1
ATOM 722 C CA . ASN A 1 90 ? -6.045 14.791 12.336 1.00 95.88 90 ASN A CA 1
ATOM 723 C C . ASN A 1 90 ? -4.898 13.808 12.065 1.00 95.88 90 ASN A C 1
ATOM 725 O O . ASN A 1 90 ? -4.970 12.620 12.402 1.00 95.88 90 ASN A O 1
ATOM 729 N N . ILE A 1 91 ? -3.853 14.316 11.406 1.00 96.44 91 ILE A N 1
ATOM 730 C CA . ILE A 1 91 ? -2.674 13.524 11.049 1.00 96.44 91 ILE A CA 1
ATOM 731 C C . ILE A 1 91 ? -1.892 13.064 12.280 1.00 96.44 91 ILE A C 1
ATOM 733 O O . ILE A 1 91 ? -1.412 11.936 12.291 1.00 96.44 91 ILE A O 1
ATOM 737 N N . ASP A 1 92 ? -1.841 13.862 13.349 1.00 96.19 92 ASP A N 1
ATOM 738 C CA . ASP A 1 92 ? -1.091 13.525 14.565 1.00 96.19 92 ASP A CA 1
ATOM 739 C C . ASP A 1 92 ? -1.611 12.238 15.209 1.00 96.19 92 ASP A C 1
ATOM 741 O O . ASP A 1 92 ? -0.845 11.331 15.542 1.00 96.19 92 ASP A O 1
ATOM 745 N N . SER A 1 93 ? -2.937 12.108 15.319 1.00 96.25 93 SER A N 1
ATOM 746 C CA . SER A 1 93 ? -3.555 10.899 15.874 1.00 96.25 93 SER A CA 1
ATOM 747 C C . SER A 1 93 ? -3.372 9.691 14.951 1.00 96.25 93 SER A C 1
ATOM 749 O O . SER A 1 93 ? -3.164 8.575 15.430 1.00 96.25 93 SER A O 1
ATOM 751 N N . LEU A 1 94 ? -3.420 9.892 13.629 1.00 97.81 94 LEU A N 1
ATOM 752 C CA . LEU A 1 94 ? -3.198 8.819 12.656 1.00 97.81 94 LEU A CA 1
ATOM 753 C C . LEU A 1 94 ? -1.738 8.338 12.672 1.00 97.81 94 LEU A C 1
ATOM 755 O O . LEU A 1 94 ? -1.476 7.132 12.688 1.00 97.81 94 LEU A O 1
ATOM 759 N N . SER A 1 95 ? -0.792 9.273 12.724 1.00 97.12 95 SER A N 1
ATOM 760 C CA . SER A 1 95 ? 0.644 9.017 12.842 1.00 97.12 95 SER A CA 1
ATOM 761 C C . SER A 1 95 ? 0.972 8.285 14.147 1.00 97.12 95 SER A C 1
ATOM 763 O O . SER A 1 95 ? 1.693 7.288 14.148 1.00 97.12 95 SER A O 1
ATOM 765 N N . PHE A 1 96 ? 0.339 8.669 15.260 1.00 96.88 96 PHE A N 1
ATOM 766 C CA . PHE A 1 96 ? 0.491 7.962 16.533 1.00 96.88 96 PHE A CA 1
ATOM 767 C C . PHE A 1 96 ? -0.010 6.508 16.471 1.00 96.88 96 PHE A C 1
ATOM 769 O O . PHE A 1 96 ? 0.683 5.579 16.898 1.00 96.88 96 PHE A O 1
ATOM 776 N N . VAL A 1 97 ? -1.205 6.271 15.917 1.00 97.25 97 VAL A N 1
ATOM 777 C CA . VAL A 1 97 ? -1.760 4.909 15.829 1.00 97.25 97 VAL A CA 1
ATOM 778 C C . VAL A 1 97 ? -0.939 4.035 14.880 1.00 97.25 97 VAL A C 1
ATOM 780 O O . VAL A 1 97 ? -0.652 2.888 15.217 1.00 97.25 97 VAL A O 1
ATOM 783 N N . THR A 1 98 ? -0.505 4.565 13.735 1.00 96.75 98 THR A N 1
ATOM 784 C CA . THR A 1 98 ? 0.374 3.835 12.802 1.00 96.75 98 THR A CA 1
ATOM 785 C C . THR A 1 98 ? 1.750 3.543 13.411 1.00 96.75 98 THR A C 1
ATOM 787 O O . THR A 1 98 ? 2.251 2.426 13.268 1.00 96.75 98 THR A O 1
ATOM 790 N N . GLY A 1 99 ? 2.327 4.488 14.161 1.00 94.69 99 GLY A N 1
ATOM 791 C CA . GLY A 1 99 ? 3.618 4.340 14.842 1.00 94.69 99 GLY A CA 1
ATOM 792 C C . GLY A 1 99 ? 3.620 3.359 16.021 1.00 94.69 99 GLY A C 1
ATOM 793 O O . GLY A 1 99 ? 4.668 2.814 16.361 1.00 94.69 99 GLY A O 1
ATOM 794 N N . THR A 1 100 ? 2.460 3.080 16.622 1.00 94.50 100 THR A N 1
ATOM 795 C CA . THR A 1 100 ? 2.312 2.132 17.748 1.00 94.50 100 THR A CA 1
ATOM 796 C C . THR A 1 100 ? 1.895 0.719 17.321 1.00 94.50 100 THR A C 1
ATOM 798 O O . THR A 1 100 ? 1.671 -0.148 18.174 1.00 94.50 100 THR A O 1
ATOM 801 N N . MET A 1 101 ? 1.791 0.455 16.014 1.00 94.12 101 MET A N 1
ATOM 802 C CA . MET A 1 101 ? 1.478 -0.879 15.500 1.00 94.12 101 MET A CA 1
ATOM 803 C C . MET A 1 101 ? 2.624 -1.863 15.738 1.00 94.12 101 MET A C 1
ATOM 805 O O . MET A 1 101 ? 3.792 -1.573 15.486 1.00 94.12 101 MET A O 1
ATOM 809 N N . THR A 1 102 ? 2.271 -3.071 16.173 1.00 91.44 102 THR A N 1
ATOM 810 C CA . THR A 1 102 ? 3.204 -4.201 16.276 1.00 91.44 102 THR A CA 1
ATOM 811 C C . THR A 1 102 ? 3.362 -4.919 14.939 1.00 91.44 102 THR A C 1
ATOM 813 O O . THR A 1 102 ? 2.492 -4.801 14.080 1.00 91.44 102 THR A O 1
ATOM 816 N N . GLU A 1 103 ? 4.389 -5.765 14.810 1.00 89.44 103 GLU A N 1
ATOM 817 C CA . GLU A 1 103 ? 4.518 -6.720 13.697 1.00 89.44 103 GLU A CA 1
ATOM 818 C C . GLU A 1 103 ? 3.193 -7.451 13.395 1.00 89.44 103 GLU A C 1
ATOM 820 O O . GLU A 1 103 ? 2.450 -7.826 14.310 1.00 89.44 103 GLU A O 1
ATOM 825 N N . LEU A 1 104 ? 2.895 -7.700 12.114 1.00 91.19 104 LEU A N 1
ATOM 826 C CA . LEU A 1 104 ? 1.593 -8.252 11.715 1.00 91.19 104 LEU A CA 1
ATOM 827 C C . LEU A 1 104 ? 1.319 -9.654 12.284 1.00 91.19 104 LEU A C 1
ATOM 829 O O . LE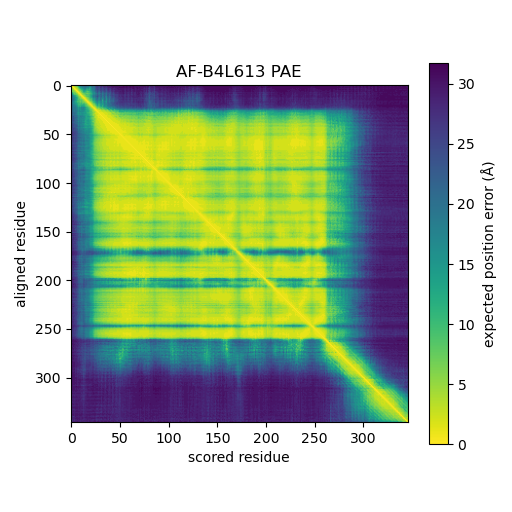U A 1 104 ? 0.176 -9.986 12.591 1.00 91.19 104 LEU A O 1
ATOM 833 N N . ALA A 1 105 ? 2.356 -10.467 12.503 1.00 86.75 105 ALA A N 1
ATOM 834 C CA . ALA A 1 105 ? 2.207 -11.779 13.135 1.00 86.75 105 ALA A CA 1
ATOM 835 C C . ALA A 1 105 ? 1.812 -11.679 14.625 1.00 86.75 105 ALA A C 1
ATOM 837 O O . ALA A 1 105 ? 1.024 -12.487 15.124 1.00 86.75 105 ALA A O 1
ATOM 838 N N . ALA A 1 106 ? 2.340 -10.695 15.360 1.00 90.12 106 ALA A N 1
ATOM 839 C CA . ALA A 1 106 ? 1.904 -10.404 16.726 1.00 90.12 106 ALA A CA 1
ATOM 840 C C . ALA A 1 106 ? 0.521 -9.753 16.732 1.00 90.12 106 ALA A C 1
ATOM 842 O O . ALA A 1 106 ? -0.314 -10.129 17.555 1.00 90.12 106 ALA A O 1
ATOM 843 N N . TYR A 1 107 ? 0.259 -8.847 15.787 1.00 92.88 107 TYR A N 1
ATOM 844 C CA . TYR A 1 107 ? -1.044 -8.221 15.598 1.00 92.88 107 TYR A CA 1
ATOM 845 C C . TYR A 1 107 ? -2.134 -9.283 15.423 1.00 92.88 107 TYR A C 1
ATOM 847 O O . TYR A 1 107 ? -3.095 -9.296 16.183 1.00 92.88 107 TYR A O 1
ATOM 855 N N . GLN A 1 108 ? -1.948 -10.244 14.512 1.00 90.31 108 GLN A N 1
ATOM 856 C CA . GLN A 1 108 ? -2.910 -11.323 14.267 1.00 90.31 108 GLN A CA 1
ATOM 857 C C . GLN A 1 108 ? -3.180 -12.161 15.528 1.00 90.31 108 GLN A C 1
ATOM 859 O O . GLN A 1 108 ? -4.332 -12.448 15.854 1.00 90.31 108 GLN A O 1
ATOM 864 N N . ARG A 1 109 ? -2.134 -12.518 16.288 1.00 89.12 109 ARG A N 1
ATOM 865 C CA . ARG A 1 109 ? -2.295 -13.255 17.556 1.00 89.12 109 ARG A CA 1
ATOM 866 C C . ARG A 1 109 ? -3.081 -12.448 18.591 1.00 89.12 109 ARG A C 1
ATOM 868 O O . ARG A 1 109 ? -4.004 -12.976 19.208 1.00 89.12 109 ARG A O 1
ATOM 875 N N . ARG A 1 110 ? -2.742 -11.168 18.765 1.00 92.94 110 ARG A N 1
ATOM 876 C CA . ARG A 1 110 ? -3.401 -10.268 19.727 1.00 92.94 110 ARG A CA 1
ATOM 877 C C . ARG A 1 110 ? -4.831 -9.924 19.320 1.00 92.94 110 ARG A C 1
ATOM 879 O O . ARG A 1 110 ? -5.675 -9.769 20.201 1.00 92.94 110 ARG A O 1
ATOM 886 N N . LEU A 1 111 ? -5.109 -9.858 18.016 1.00 91.94 111 LEU A N 1
ATOM 887 C CA . LEU A 1 111 ? -6.454 -9.719 17.468 1.00 91.94 111 LEU A CA 1
ATOM 888 C C . LEU A 1 111 ? -7.318 -10.879 17.960 1.00 91.94 111 LEU A C 1
ATOM 890 O O . LEU A 1 111 ? -8.330 -10.638 18.606 1.00 91.94 111 LEU A O 1
ATOM 894 N N . MET A 1 112 ? -6.870 -12.125 17.788 1.00 86.00 112 MET A N 1
ATOM 895 C CA . MET A 1 112 ? -7.610 -13.314 18.245 1.00 86.00 112 MET A CA 1
ATOM 896 C C . MET A 1 112 ? -7.808 -13.383 19.758 1.00 86.00 112 MET A C 1
ATOM 898 O O . MET A 1 112 ? -8.835 -13.867 20.225 1.00 86.00 112 MET A O 1
ATOM 902 N N . GLN A 1 113 ? -6.879 -12.820 20.526 1.00 88.88 113 GLN A N 1
ATOM 903 C CA . GLN A 1 113 ? -6.986 -12.723 21.982 1.00 88.88 113 GLN A CA 1
ATOM 904 C C . GLN A 1 113 ? -7.824 -11.528 22.464 1.00 88.88 113 GLN A C 1
ATOM 906 O O . GLN A 1 113 ? -8.015 -11.384 23.667 1.00 88.88 113 GLN A O 1
ATOM 911 N N . LYS A 1 114 ? -8.337 -10.676 21.561 1.00 87.50 114 LYS A N 1
ATOM 912 C CA . LYS A 1 114 ? -9.077 -9.444 21.900 1.00 87.50 114 LYS A CA 1
ATOM 913 C C . LYS A 1 114 ? -8.243 -8.449 22.734 1.00 87.50 114 LYS A C 1
ATOM 915 O O . LYS A 1 114 ? -8.800 -7.720 23.547 1.00 87.50 114 LYS A O 1
ATOM 920 N N . LEU A 1 115 ? -6.922 -8.407 22.521 1.00 90.50 115 LEU A N 1
ATOM 921 C CA . LEU A 1 115 ? -5.952 -7.601 23.290 1.00 90.50 115 LEU A CA 1
ATOM 922 C C . LEU A 1 115 ? -5.398 -6.382 22.528 1.00 90.50 115 LEU A C 1
ATOM 924 O O . LEU A 1 115 ? -4.366 -5.817 22.912 1.00 90.50 115 LEU A O 1
ATOM 928 N N . LEU A 1 116 ? -6.014 -6.020 21.403 1.00 91.56 116 LEU A N 1
ATOM 929 C CA . LEU A 1 116 ? -5.617 -4.853 20.618 1.00 91.56 116 LEU A CA 1
ATOM 930 C C . LEU A 1 116 ? -6.449 -3.623 21.002 1.00 91.56 116 LEU A C 1
ATOM 932 O O . LEU A 1 116 ? -7.655 -3.767 21.223 1.00 91.56 116 LEU A O 1
ATOM 936 N N . PRO A 1 117 ? -5.834 -2.426 21.038 1.00 92.88 117 PRO A N 1
ATOM 937 C CA . PRO A 1 117 ? -6.567 -1.171 21.144 1.00 92.88 117 PRO A CA 1
ATOM 938 C C . PRO A 1 117 ? -7.616 -1.038 20.026 1.00 92.88 117 PRO A C 1
ATOM 940 O O . PRO A 1 117 ? -7.318 -1.404 18.880 1.00 92.88 117 PRO A O 1
ATOM 943 N N . PRO A 1 118 ? -8.825 -0.519 20.314 1.00 91.62 118 PRO A N 1
ATOM 944 C CA . PRO A 1 118 ? -9.881 -0.360 19.316 1.00 91.62 118 PRO A CA 1
ATOM 945 C C . PRO A 1 118 ? -9.436 0.431 18.085 1.00 91.62 118 PRO A C 1
ATOM 947 O O . PRO A 1 118 ? -9.732 0.025 16.966 1.00 91.62 118 PRO A O 1
ATOM 950 N N . GLU A 1 119 ? -8.655 1.494 18.272 1.00 93.81 119 GLU A N 1
ATOM 951 C CA . GLU A 1 119 ? -8.193 2.388 17.206 1.00 93.81 119 GLU A CA 1
ATOM 952 C C . GLU A 1 119 ? -7.310 1.643 16.195 1.00 93.81 119 GLU A C 1
ATOM 954 O O . GLU A 1 119 ? -7.421 1.840 14.985 1.00 93.81 119 GLU A O 1
ATOM 959 N N . GLN A 1 120 ? -6.475 0.715 16.679 1.00 95.38 120 GLN A N 1
ATOM 960 C CA . GLN A 1 120 ? -5.633 -0.126 15.826 1.00 95.38 120 GLN A CA 1
ATOM 961 C C . GLN A 1 120 ? -6.463 -1.139 15.027 1.00 95.38 120 GLN A C 1
ATOM 963 O O . GLN A 1 120 ? -6.159 -1.432 13.868 1.00 95.38 120 GLN A O 1
ATOM 968 N N . VAL A 1 121 ? -7.514 -1.698 15.631 1.00 95.31 121 VAL A N 1
ATOM 969 C CA . VAL A 1 121 ? -8.425 -2.627 14.944 1.00 95.31 121 VAL A CA 1
ATOM 970 C C . VAL A 1 121 ? -9.252 -1.893 13.897 1.00 95.31 121 VAL A 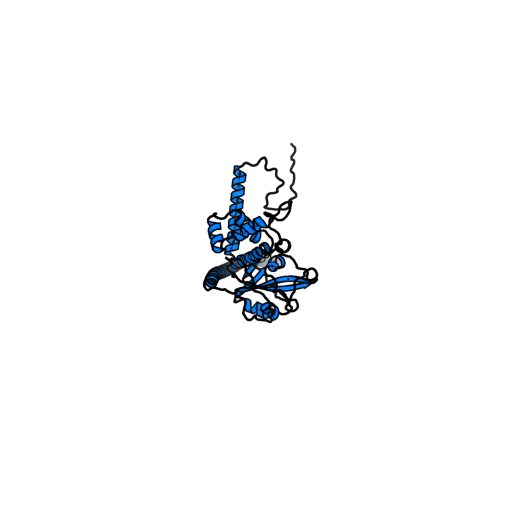C 1
ATOM 972 O O . VAL A 1 121 ? -9.367 -2.360 12.766 1.00 95.31 121 VAL A O 1
ATOM 975 N N . GLU A 1 122 ? -9.785 -0.726 14.245 1.00 95.00 122 GLU A N 1
ATOM 976 C CA . GLU A 1 122 ? -10.604 0.089 13.354 1.00 95.00 122 GLU A CA 1
ATOM 977 C C . GLU A 1 122 ? -9.815 0.603 12.151 1.00 95.00 122 GLU A C 1
ATOM 979 O O . GLU A 1 122 ? -10.313 0.506 11.028 1.00 95.00 122 GLU A O 1
ATOM 984 N N . LEU A 1 123 ? -8.579 1.076 12.348 1.00 97.44 123 LEU A N 1
ATOM 985 C CA . LEU A 1 123 ? -7.730 1.547 11.253 1.00 97.44 123 LEU A CA 1
ATOM 986 C C . LEU A 1 123 ? -7.382 0.418 10.273 1.00 97.44 123 LEU A C 1
ATOM 988 O O . LEU A 1 123 ? -7.535 0.576 9.061 1.00 97.44 123 LEU A O 1
ATOM 992 N N . MET A 1 124 ? -6.964 -0.739 10.791 1.00 96.62 124 MET A N 1
ATOM 993 C CA . MET A 1 124 ? -6.647 -1.912 9.971 1.00 96.62 124 MET A CA 1
ATOM 994 C C . MET A 1 124 ? -7.876 -2.427 9.223 1.00 96.62 124 MET A C 1
ATOM 996 O O . MET A 1 124 ? -7.824 -2.685 8.019 1.00 96.62 124 MET A O 1
ATOM 1000 N N . TYR A 1 125 ? -9.008 -2.532 9.916 1.00 96.19 125 TYR A N 1
ATOM 1001 C CA . TYR A 1 125 ? -10.262 -2.939 9.300 1.00 96.19 125 TYR A CA 1
ATOM 1002 C C . TYR A 1 125 ? -10.692 -1.961 8.204 1.00 96.19 125 TYR A C 1
ATOM 1004 O O . TYR A 1 125 ? -11.055 -2.378 7.101 1.00 96.19 125 TYR A O 1
ATOM 1012 N N . TRP A 1 126 ? -10.594 -0.656 8.459 1.00 96.81 126 TRP A N 1
ATOM 1013 C CA . TRP A 1 126 ? -10.877 0.350 7.447 1.00 96.81 126 TRP A CA 1
ATOM 1014 C C . TRP A 1 126 ? -9.972 0.173 6.222 1.00 96.81 126 TRP A C 1
ATOM 1016 O O . TRP A 1 126 ? -10.482 0.048 5.107 1.00 96.81 126 TRP A O 1
ATOM 1026 N N . LEU A 1 127 ? -8.653 0.088 6.410 1.00 96.50 127 LEU A N 1
ATOM 1027 C CA . LEU A 1 127 ? -7.692 0.054 5.308 1.00 96.50 127 LEU A CA 1
ATOM 1028 C C . LEU A 1 127 ? -7.853 -1.199 4.440 1.00 96.50 127 LEU A C 1
ATOM 1030 O O . LEU A 1 127 ? -7.880 -1.099 3.211 1.00 96.50 127 LEU A O 1
ATOM 1034 N N . PHE A 1 128 ? -7.990 -2.371 5.059 1.00 94.81 128 PHE A N 1
ATOM 1035 C CA . PHE A 1 128 ? -7.974 -3.643 4.336 1.00 94.81 128 PHE A CA 1
ATOM 1036 C C . PHE A 1 128 ? -9.353 -4.134 3.908 1.00 94.81 128 PHE A C 1
ATOM 1038 O O . PHE A 1 128 ? -9.447 -4.858 2.913 1.00 94.81 128 PHE A O 1
ATOM 1045 N N . VAL A 1 129 ? -10.418 -3.710 4.594 1.00 92.75 129 VAL A N 1
ATOM 1046 C CA . VAL A 1 129 ? -11.781 -4.196 4.340 1.00 92.75 129 VAL A CA 1
ATOM 1047 C C . VAL A 1 129 ? -12.703 -3.105 3.797 1.00 92.75 129 VAL A C 1
ATOM 1049 O O . VAL A 1 129 ? -13.548 -3.403 2.954 1.00 92.75 129 VAL A O 1
ATOM 1052 N N . GLN A 1 130 ? -12.552 -1.835 4.189 1.00 93.25 130 GLN A N 1
ATOM 1053 C CA . GLN A 1 130 ? -13.541 -0.790 3.864 1.00 93.25 130 GLN A CA 1
ATOM 1054 C C . GLN A 1 130 ? -13.105 0.239 2.815 1.00 93.25 130 GLN A C 1
ATOM 1056 O O . GLN A 1 130 ? -13.961 0.677 2.056 1.00 93.25 130 GLN A O 1
ATOM 1061 N N . SER A 1 131 ? -11.825 0.603 2.737 1.00 89.00 131 SER A N 1
ATOM 1062 C CA . SER A 1 131 ? -11.310 1.788 2.020 1.00 89.00 131 SER A CA 1
ATOM 1063 C C . SER A 1 131 ? -11.444 1.770 0.488 1.00 89.00 131 SER A C 1
ATOM 1065 O O . SER A 1 131 ? -11.030 2.717 -0.168 1.00 89.00 131 SER A O 1
ATOM 1067 N N . ASP A 1 132 ? -11.986 0.698 -0.096 1.00 88.25 132 ASP A N 1
ATOM 1068 C CA . ASP A 1 132 ? -12.076 0.425 -1.543 1.00 88.25 132 ASP A CA 1
ATOM 1069 C C . ASP A 1 132 ? -10.758 0.523 -2.338 1.00 88.25 132 ASP A C 1
ATOM 1071 O O . ASP A 1 132 ? -10.749 0.293 -3.546 1.00 88.25 132 ASP A O 1
ATOM 1075 N N . THR A 1 133 ? -9.633 0.762 -1.661 1.00 91.94 133 THR A N 1
ATOM 1076 C CA . THR A 1 133 ? -8.296 0.772 -2.255 1.00 91.94 133 THR A CA 1
ATOM 1077 C C . THR A 1 133 ? -7.899 -0.625 -2.742 1.00 91.94 133 THR A C 1
ATOM 1079 O O . THR A 1 133 ? -8.294 -1.631 -2.125 1.00 91.94 133 THR A O 1
ATOM 1082 N N . PRO A 1 134 ? -7.095 -0.728 -3.818 1.00 92.50 134 PRO A N 1
ATOM 1083 C CA . PRO A 1 134 ? -6.631 -2.013 -4.325 1.00 92.50 134 PRO A CA 1
ATOM 1084 C C . PRO A 1 134 ? -5.889 -2.848 -3.285 1.00 92.50 134 PRO A C 1
ATOM 1086 O O . PRO A 1 134 ? -5.341 -2.347 -2.300 1.00 92.50 134 PRO A O 1
ATOM 1089 N N . GLN A 1 135 ? -5.903 -4.156 -3.497 1.00 9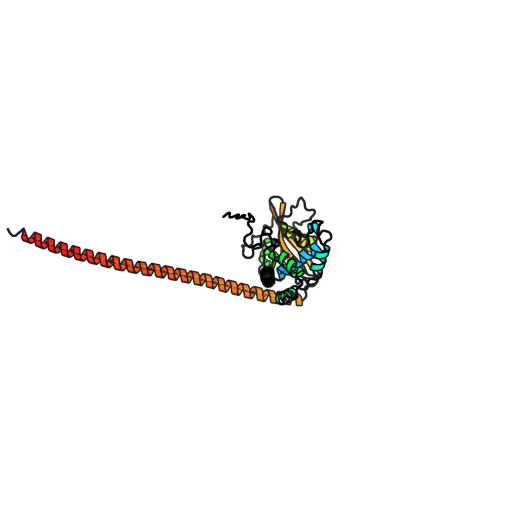2.62 135 GLN A N 1
ATOM 1090 C CA . GLN A 1 135 ? -5.180 -5.127 -2.692 1.00 92.62 135 GLN A CA 1
ATOM 1091 C C . GLN A 1 135 ? -3.889 -5.500 -3.414 1.00 92.62 135 GLN A C 1
ATOM 1093 O O . GLN A 1 135 ? -3.877 -5.668 -4.634 1.00 92.62 135 GLN A O 1
ATOM 1098 N N . LEU A 1 136 ? -2.809 -5.660 -2.661 1.00 94.62 136 LEU A N 1
ATOM 1099 C CA . LEU A 1 136 ? -1.562 -6.184 -3.200 1.00 94.62 136 LEU A CA 1
ATOM 1100 C C . LEU A 1 136 ? -1.574 -7.700 -3.068 1.00 94.62 136 LEU A C 1
ATOM 1102 O O . LEU A 1 136 ? -1.903 -8.219 -2.008 1.00 94.62 136 LEU A O 1
ATOM 1106 N N . ARG A 1 137 ? -1.242 -8.399 -4.153 1.00 92.06 137 ARG A N 1
ATOM 1107 C CA . ARG A 1 137 ? -1.192 -9.862 -4.213 1.00 92.06 137 ARG A CA 1
ATOM 1108 C C . ARG A 1 137 ? 0.207 -10.315 -4.547 1.00 92.06 137 ARG A C 1
ATOM 1110 O O . ARG A 1 137 ? 0.737 -9.921 -5.583 1.00 92.06 137 ARG A O 1
ATOM 1117 N N . GLN A 1 138 ? 0.809 -11.141 -3.700 1.00 91.81 138 GLN A N 1
ATOM 1118 C CA . GLN A 1 138 ? 2.145 -11.645 -3.986 1.00 91.81 138 GLN A CA 1
ATOM 1119 C C . GLN A 1 138 ? 2.136 -12.523 -5.247 1.00 91.81 138 GLN A C 1
ATOM 1121 O O . GLN A 1 138 ? 1.415 -13.515 -5.325 1.00 91.81 138 GLN A O 1
ATOM 1126 N N . VAL A 1 139 ? 2.979 -12.178 -6.221 1.00 91.50 139 VAL A N 1
ATOM 1127 C CA . VAL A 1 139 ? 3.242 -13.009 -7.400 1.00 91.50 139 VAL A CA 1
ATOM 1128 C C . VAL A 1 139 ? 4.271 -14.067 -7.021 1.00 91.50 139 VAL A C 1
ATOM 1130 O O . VAL A 1 139 ? 5.399 -13.757 -6.606 1.00 91.50 139 VAL A O 1
ATOM 1133 N N . GLN A 1 140 ? 3.878 -15.331 -7.155 1.00 87.19 140 GLN A N 1
ATOM 1134 C CA . GLN A 1 140 ? 4.726 -16.453 -6.792 1.00 87.19 140 GLN A CA 1
ATOM 1135 C C . GLN A 1 140 ? 5.903 -16.592 -7.757 1.00 87.19 140 GLN A C 1
ATOM 1137 O O . GLN A 1 140 ? 5.834 -16.211 -8.921 1.00 87.19 140 GLN A O 1
ATOM 1142 N N . ARG A 1 141 ? 7.016 -17.163 -7.277 1.00 85.94 141 ARG A N 1
ATOM 1143 C CA . ARG A 1 141 ? 8.251 -17.293 -8.076 1.00 85.94 141 ARG A CA 1
ATOM 1144 C C . ARG A 1 141 ? 8.051 -18.063 -9.383 1.00 85.94 141 ARG A C 1
ATOM 1146 O O . ARG A 1 141 ? 8.776 -17.796 -10.332 1.00 85.94 141 ARG A O 1
ATOM 1153 N N . ASN A 1 142 ? 7.093 -18.986 -9.411 1.00 87.12 142 ASN A N 1
ATOM 1154 C CA . ASN A 1 142 ? 6.771 -19.788 -10.590 1.00 87.12 142 ASN A CA 1
ATOM 1155 C C . ASN A 1 142 ? 6.048 -18.974 -11.673 1.00 87.12 142 ASN A C 1
ATOM 1157 O O . ASN A 1 142 ? 6.199 -19.290 -12.846 1.00 87.12 142 ASN A O 1
ATOM 1161 N N . ASP A 1 143 ? 5.342 -17.908 -11.287 1.00 88.81 143 ASP A N 1
ATOM 1162 C CA . ASP A 1 143 ? 4.558 -17.064 -12.198 1.00 88.81 143 ASP A CA 1
ATOM 1163 C C . ASP A 1 143 ? 5.349 -15.833 -12.671 1.00 88.81 143 ASP A C 1
ATOM 1165 O O . ASP A 1 143 ? 4.995 -15.178 -13.644 1.00 88.81 143 ASP A O 1
ATOM 1169 N N . GLN A 1 144 ? 6.461 -15.511 -12.003 1.00 91.06 144 GLN A N 1
ATOM 1170 C CA . GLN A 1 144 ? 7.332 -14.394 -12.380 1.00 91.06 144 GLN A CA 1
ATOM 1171 C C . GLN A 1 144 ? 7.944 -14.501 -13.794 1.00 91.06 144 GLN A C 1
ATOM 1173 O O . GLN A 1 144 ? 8.036 -13.465 -14.445 1.00 91.06 144 GLN A O 1
ATOM 1178 N N . PRO A 1 145 ? 8.351 -15.680 -14.315 1.00 93.31 145 PRO A N 1
ATOM 1179 C CA . PRO A 1 145 ? 8.842 -15.804 -15.690 1.00 93.31 145 PRO A CA 1
ATOM 1180 C C . PRO A 1 145 ? 7.867 -15.279 -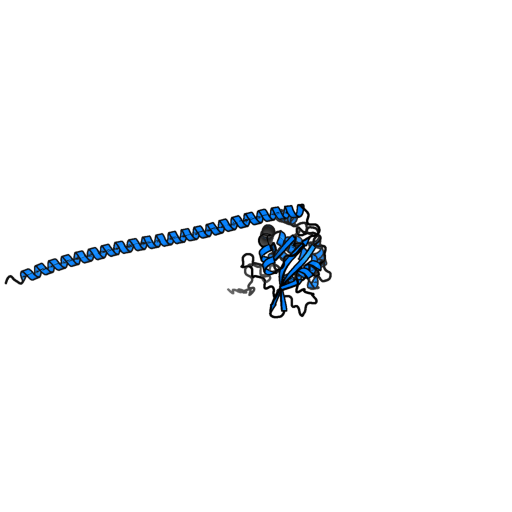16.745 1.00 93.31 145 PRO A C 1
ATOM 1182 O O . PRO A 1 145 ? 8.305 -14.693 -17.729 1.00 93.31 145 PRO A O 1
ATOM 1185 N N . GLU A 1 146 ? 6.564 -15.445 -16.516 1.00 92.06 146 GLU A N 1
ATOM 1186 C CA . GLU A 1 146 ? 5.527 -14.926 -17.406 1.00 92.06 146 GLU A CA 1
ATOM 1187 C C . GLU A 1 146 ? 5.512 -13.394 -17.420 1.00 92.06 146 GLU A C 1
ATOM 1189 O O . GLU A 1 146 ? 5.444 -12.785 -18.484 1.00 92.06 146 GLU A O 1
ATOM 1194 N N . LEU A 1 147 ? 5.653 -12.766 -16.250 1.00 92.88 147 LEU A N 1
ATOM 1195 C CA . LEU A 1 147 ? 5.777 -11.312 -16.140 1.00 92.88 147 LEU A CA 1
ATOM 1196 C C . LEU A 1 147 ? 7.020 -10.796 -16.878 1.00 92.88 147 LEU A C 1
ATOM 1198 O O . LEU A 1 147 ? 6.927 -9.825 -17.619 1.00 92.88 147 LEU A O 1
ATOM 1202 N N . TRP A 1 148 ? 8.170 -11.458 -16.716 1.00 94.00 148 TRP A N 1
ATOM 1203 C CA . TRP A 1 148 ? 9.404 -11.063 -17.411 1.00 94.00 148 TRP A CA 1
ATOM 1204 C C . TRP A 1 148 ? 9.279 -11.200 -18.924 1.00 94.00 148 TRP A C 1
ATOM 1206 O O . TRP A 1 148 ? 9.791 -10.359 -19.651 1.00 94.00 148 TRP A O 1
ATOM 1216 N N . ARG A 1 149 ? 8.561 -12.226 -19.397 1.00 93.56 149 ARG A N 1
ATOM 1217 C CA . ARG A 1 149 ? 8.255 -12.396 -20.820 1.00 93.56 149 ARG A CA 1
ATOM 1218 C C . ARG A 1 149 ? 7.380 -11.261 -21.350 1.00 93.56 149 ARG A C 1
ATOM 1220 O O . ARG A 1 149 ? 7.636 -10.774 -22.440 1.00 93.56 149 ARG A O 1
ATOM 1227 N N . GLN A 1 150 ? 6.365 -10.841 -20.595 1.00 92.75 150 GLN A N 1
ATOM 1228 C CA . GLN A 1 150 ? 5.501 -9.719 -20.987 1.00 92.75 150 GLN A CA 1
ATOM 1229 C C . GLN A 1 150 ? 6.244 -8.379 -21.003 1.00 92.75 150 GLN A C 1
ATOM 1231 O O . GLN A 1 150 ? 5.914 -7.514 -21.807 1.00 92.75 150 GLN A O 1
ATOM 1236 N N . LEU A 1 151 ? 7.234 -8.213 -20.125 1.00 92.88 151 LEU A N 1
ATOM 1237 C CA . LEU A 1 151 ? 8.058 -7.007 -20.049 1.00 92.88 151 LEU A CA 1
ATOM 1238 C C . LEU A 1 151 ? 9.247 -7.008 -21.020 1.00 92.88 151 LEU A C 1
ATOM 1240 O O . LEU A 1 151 ? 9.961 -6.016 -21.073 1.00 92.88 151 LEU A O 1
ATOM 1244 N N . ASP A 1 152 ? 9.491 -8.124 -21.714 1.00 92.94 152 ASP A N 1
ATOM 1245 C CA . ASP A 1 152 ? 10.703 -8.395 -22.506 1.00 92.94 152 ASP A CA 1
ATOM 1246 C C . ASP A 1 152 ? 12.021 -8.077 -21.767 1.00 92.94 152 ASP A C 1
ATOM 1248 O O . ASP A 1 152 ? 13.070 -7.821 -22.349 1.00 92.94 152 ASP A O 1
ATOM 1252 N N . PHE A 1 153 ? 11.971 -8.093 -20.435 1.00 91.62 153 PHE A N 1
ATOM 1253 C CA . PHE A 1 153 ? 13.088 -7.734 -19.582 1.00 91.62 153 PHE A CA 1
ATOM 1254 C C . PHE A 1 153 ? 13.007 -8.487 -18.266 1.00 91.62 153 PHE A C 1
ATOM 1256 O O . PHE A 1 153 ? 11.956 -8.624 -17.629 1.00 91.62 153 PHE A O 1
ATOM 1263 N N . LYS A 1 154 ? 14.166 -8.967 -17.830 1.00 92.56 154 LYS A N 1
ATOM 1264 C CA . LYS A 1 154 ? 14.326 -9.657 -16.560 1.00 92.56 154 LYS A CA 1
ATOM 1265 C C . LYS A 1 154 ? 15.308 -8.867 -15.699 1.00 92.56 154 LYS A C 1
ATOM 1267 O O . LYS A 1 154 ? 16.504 -8.946 -15.967 1.00 92.56 154 LYS A O 1
ATOM 1272 N N . PRO A 1 155 ? 14.831 -8.184 -14.644 1.00 91.06 155 PRO A N 1
ATOM 1273 C CA . PRO A 1 155 ? 15.689 -7.359 -13.805 1.00 91.06 155 PRO A CA 1
ATOM 1274 C C . PRO A 1 155 ? 16.863 -8.127 -13.196 1.00 91.06 155 PRO A C 1
ATOM 1276 O O . PRO A 1 155 ? 16.684 -9.240 -12.681 1.00 91.06 155 PRO A O 1
ATOM 1279 N N . ASP A 1 156 ? 18.034 -7.491 -13.206 1.00 87.88 156 ASP A N 1
ATOM 1280 C CA . ASP A 1 156 ? 19.224 -7.914 -12.475 1.00 87.88 156 ASP A CA 1
ATOM 1281 C C . ASP A 1 156 ? 19.797 -6.715 -11.687 1.00 87.88 156 ASP A C 1
ATOM 1283 O O . ASP A 1 156 ? 20.175 -5.722 -12.301 1.00 87.88 156 ASP A O 1
ATOM 1287 N N . PRO A 1 157 ? 19.813 -6.735 -10.338 1.00 88.06 157 PRO A N 1
ATOM 1288 C CA . PRO A 1 157 ? 19.371 -7.825 -9.470 1.00 88.06 157 PRO A CA 1
ATOM 1289 C C . PRO A 1 157 ? 17.862 -8.074 -9.576 1.00 88.06 157 PRO A C 1
ATOM 1291 O O . PRO A 1 157 ? 17.082 -7.173 -9.869 1.00 88.06 157 PRO A O 1
ATOM 1294 N N . ARG A 1 158 ? 17.420 -9.304 -9.288 1.00 90.38 158 ARG A N 1
ATOM 1295 C CA . ARG A 1 158 ? 15.984 -9.637 -9.285 1.00 90.38 158 ARG A CA 1
ATOM 1296 C C . ARG A 1 158 ? 15.267 -9.034 -8.071 1.00 90.38 158 ARG A C 1
ATOM 1298 O O . ARG A 1 158 ? 15.827 -9.058 -6.969 1.00 90.38 158 ARG A O 1
ATOM 1305 N N . PRO A 1 159 ? 14.001 -8.598 -8.212 1.00 93.81 159 PRO A N 1
ATOM 1306 C CA . PRO A 1 159 ? 13.199 -8.185 -7.069 1.00 93.81 159 PRO A CA 1
ATOM 1307 C C . PRO A 1 159 ? 12.999 -9.347 -6.091 1.00 93.81 159 PRO A C 1
ATOM 1309 O O . PRO A 1 159 ? 12.803 -10.507 -6.467 1.00 93.81 159 PRO A O 1
ATOM 1312 N N . HIS A 1 160 ? 13.038 -9.029 -4.800 1.00 91.75 160 HIS A N 1
ATOM 1313 C CA . HIS A 1 160 ? 12.872 -10.013 -3.729 1.00 91.75 160 HIS A CA 1
ATOM 1314 C C . HIS A 1 160 ? 11.408 -10.449 -3.611 1.00 91.75 160 HIS A C 1
ATOM 1316 O O . HIS A 1 160 ? 11.106 -11.623 -3.324 1.00 91.75 160 HIS A O 1
ATOM 1322 N N . LEU A 1 161 ? 10.511 -9.486 -3.833 1.00 93.44 161 LEU A N 1
ATOM 1323 C CA . LEU A 1 161 ? 9.066 -9.612 -3.777 1.00 93.44 161 LEU A CA 1
ATOM 1324 C C . LEU A 1 161 ? 8.463 -8.885 -4.981 1.00 93.44 161 LEU A C 1
ATOM 1326 O O . LEU A 1 161 ? 8.931 -7.825 -5.381 1.00 93.44 161 LEU A O 1
ATOM 1330 N N . VAL A 1 162 ? 7.430 -9.482 -5.560 1.00 96.06 162 VAL A N 1
ATOM 1331 C CA . VAL A 1 162 ? 6.672 -8.905 -6.668 1.00 96.06 162 VAL A CA 1
ATOM 1332 C C . VAL A 1 162 ? 5.218 -8.941 -6.248 1.00 96.06 162 VAL A C 1
ATOM 1334 O O . VAL A 1 162 ? 4.730 -10.001 -5.845 1.00 96.06 162 VAL A O 1
ATOM 1337 N N . PHE A 1 163 ? 4.542 -7.802 -6.318 1.00 96.19 163 PHE A N 1
ATOM 1338 C CA . PHE A 1 163 ? 3.131 -7.690 -5.982 1.00 96.19 163 PHE A CA 1
ATOM 1339 C C . PHE A 1 163 ? 2.339 -7.267 -7.207 1.00 96.19 163 PHE A C 1
ATOM 1341 O O . PHE A 1 163 ? 2.709 -6.319 -7.886 1.00 96.19 163 PHE A O 1
ATOM 1348 N N . ARG A 1 164 ? 1.236 -7.957 -7.475 1.00 94.38 164 ARG A N 1
ATOM 1349 C CA . ARG A 1 164 ? 0.208 -7.525 -8.416 1.00 94.38 164 ARG A CA 1
ATOM 1350 C C . ARG A 1 164 ? -0.758 -6.605 -7.684 1.00 94.38 164 ARG A C 1
ATOM 1352 O O . ARG A 1 164 ? -1.247 -6.963 -6.611 1.00 94.38 164 ARG A O 1
ATOM 1359 N N . VAL A 1 165 ? -1.076 -5.469 -8.284 1.00 94.00 165 VAL A N 1
ATOM 1360 C CA . VAL A 1 165 ? -2.135 -4.580 -7.809 1.00 94.00 165 VAL A CA 1
ATOM 1361 C C . VAL A 1 165 ? -3.463 -5.115 -8.340 1.00 94.00 165 VAL A C 1
ATOM 1363 O O . VAL A 1 165 ? -3.693 -5.168 -9.545 1.00 94.00 165 VAL A O 1
ATOM 1366 N N . ALA A 1 166 ? -4.317 -5.596 -7.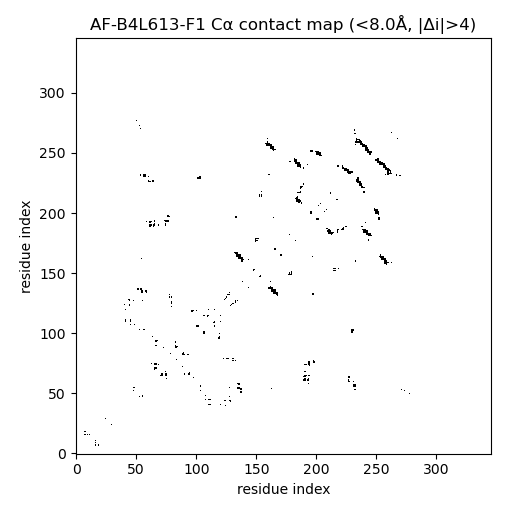441 1.00 89.88 166 ALA A N 1
ATOM 1367 C CA . ALA A 1 166 ? -5.618 -6.157 -7.780 1.00 89.88 166 ALA A CA 1
ATOM 1368 C C . ALA A 1 166 ? -6.736 -5.242 -7.261 1.00 89.88 166 ALA A C 1
ATOM 1370 O O . ALA A 1 166 ? -6.738 -4.901 -6.073 1.00 89.88 166 ALA A O 1
ATOM 1371 N N . PRO A 1 167 ? -7.724 -4.875 -8.095 1.00 86.69 167 PRO A N 1
ATOM 1372 C CA . PRO A 1 167 ? -8.924 -4.211 -7.611 1.00 86.69 167 PRO A CA 1
ATOM 1373 C C . PRO A 1 167 ? -9.583 -5.023 -6.491 1.00 86.69 167 PRO A C 1
ATOM 1375 O O . PRO A 1 167 ? -9.573 -6.258 -6.491 1.00 86.69 167 PRO A O 1
ATOM 1378 N N . LYS A 1 168 ? -10.169 -4.332 -5.513 1.00 80.88 168 LYS A N 1
ATOM 1379 C CA . LYS A 1 168 ? -10.828 -4.991 -4.383 1.00 80.88 168 LYS A CA 1
ATOM 1380 C C . LYS A 1 168 ? -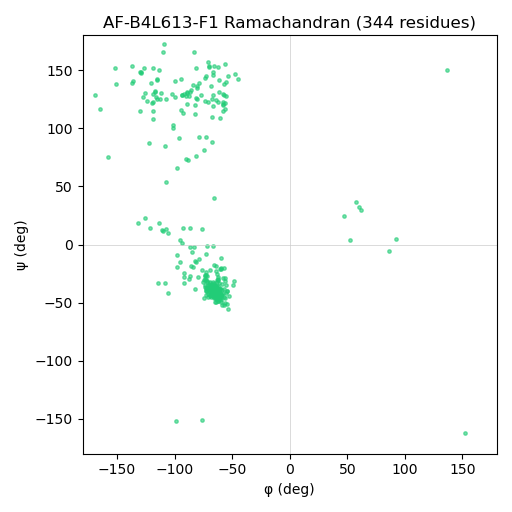11.940 -5.927 -4.876 1.00 80.88 168 LYS A C 1
ATOM 1382 O O . LYS A 1 168 ? -12.808 -5.518 -5.639 1.00 80.88 168 LYS A O 1
ATOM 1387 N N . GLY A 1 169 ? -11.921 -7.173 -4.403 1.00 71.19 169 GLY A N 1
ATOM 1388 C CA . GLY A 1 169 ? -12.897 -8.203 -4.774 1.00 71.19 169 GLY A CA 1
ATOM 1389 C C . GLY A 1 169 ? -12.553 -8.975 -6.051 1.00 71.19 169 GLY A C 1
ATOM 1390 O O . GLY A 1 169 ? -13.226 -9.956 -6.353 1.00 71.19 169 GLY A O 1
ATOM 1391 N N . GLN A 1 170 ? -11.492 -8.597 -6.770 1.00 70.38 170 GLN A N 1
ATOM 1392 C CA . GLN A 1 170 ? -11.020 -9.309 -7.954 1.00 70.38 170 GLN A CA 1
ATOM 1393 C C . GLN A 1 170 ? -9.856 -10.244 -7.588 1.00 70.38 170 GLN A C 1
ATOM 1395 O O . GLN A 1 170 ? -8.706 -10.045 -7.980 1.00 70.38 170 GLN A O 1
ATOM 1400 N N . ASP A 1 171 ? -10.166 -11.261 -6.782 1.00 61.72 171 ASP A N 1
ATOM 1401 C CA . ASP A 1 171 ? -9.192 -12.275 -6.353 1.00 61.72 171 ASP A CA 1
ATOM 1402 C C . ASP A 1 171 ? -9.005 -13.372 -7.405 1.00 61.72 171 ASP A C 1
ATOM 1404 O O . ASP A 1 171 ? -7.885 -13.822 -7.648 1.00 61.72 171 ASP A O 1
ATOM 1408 N N . VAL A 1 172 ? -10.105 -13.752 -8.058 1.00 58.47 172 VAL A N 1
ATOM 1409 C CA . VAL A 1 172 ? -10.197 -14.858 -9.012 1.00 58.47 172 VAL A CA 1
ATOM 1410 C C . VAL A 1 172 ? -10.707 -14.286 -10.328 1.00 58.47 172 VAL A C 1
ATOM 1412 O O . VAL A 1 172 ? -11.905 -14.172 -10.566 1.00 58.47 172 VAL A O 1
ATOM 1415 N N . GLY A 1 173 ? -9.790 -13.813 -11.160 1.00 57.66 173 GLY A N 1
ATOM 1416 C CA . GLY A 1 173 ? -10.116 -13.284 -12.477 1.00 57.66 173 GLY A CA 1
ATOM 1417 C C . GLY A 1 173 ? -8.939 -13.463 -13.426 1.00 57.66 173 GLY A C 1
ATOM 1418 O O . GLY A 1 173 ? -7.795 -13.502 -12.959 1.00 57.66 173 GLY A O 1
ATOM 1419 N N . PRO A 1 174 ? -9.196 -13.581 -14.740 1.00 62.84 174 PRO A N 1
ATOM 1420 C CA . PRO A 1 174 ? -8.131 -13.706 -15.721 1.00 62.84 174 PRO A CA 1
ATOM 1421 C C . PRO A 1 174 ? -7.192 -12.503 -15.606 1.00 62.84 174 PRO A C 1
ATOM 1423 O O . PRO A 1 174 ? -7.622 -11.345 -15.585 1.00 62.84 174 PRO A O 1
ATOM 1426 N N . ILE A 1 175 ? -5.897 -12.791 -15.494 1.00 72.25 175 ILE A N 1
ATOM 1427 C CA . ILE A 1 175 ? -4.860 -11.766 -15.461 1.00 72.25 175 ILE A CA 1
ATOM 1428 C C . ILE A 1 175 ? -4.844 -11.132 -16.845 1.00 72.25 175 ILE A C 1
ATOM 1430 O O . ILE A 1 175 ? -4.453 -11.780 -17.813 1.00 72.25 175 ILE A O 1
ATOM 1434 N N . LYS A 1 176 ? -5.297 -9.878 -16.946 1.00 82.00 176 LYS A N 1
ATOM 1435 C CA . LYS A 1 176 ? -5.122 -9.121 -18.186 1.00 82.00 176 LYS A CA 1
ATOM 1436 C C . LYS A 1 176 ? -3.616 -8.972 -18.440 1.00 82.00 176 LYS A C 1
ATOM 1438 O O . LYS A 1 176 ? -2.942 -8.464 -17.533 1.00 82.00 176 LYS A O 1
ATOM 1443 N N . PRO A 1 177 ? -3.114 -9.428 -19.600 1.00 85.88 177 PRO A N 1
ATOM 1444 C CA . PRO A 1 177 ? -1.702 -9.312 -19.933 1.00 85.88 177 PRO A CA 1
ATOM 1445 C C . PRO A 1 177 ? -1.302 -7.839 -20.012 1.00 85.88 177 PRO A C 1
ATOM 1447 O O . PRO A 1 177 ? -2.143 -6.976 -20.273 1.00 85.88 177 PRO A O 1
ATOM 1450 N N . LEU A 1 178 ? -0.029 -7.568 -19.746 1.00 89.50 178 LEU A N 1
ATOM 1451 C CA . LEU A 1 178 ? 0.555 -6.254 -19.972 1.00 89.50 178 LEU A CA 1
ATOM 1452 C C . LEU A 1 178 ? 0.747 -6.016 -21.469 1.00 89.50 178 LEU A C 1
ATOM 1454 O O . LEU A 1 178 ? 1.130 -6.921 -22.212 1.00 89.50 178 LEU A O 1
ATOM 1458 N N . GLU A 1 179 ? 0.522 -4.778 -21.889 1.00 90.56 179 GLU A N 1
ATOM 1459 C CA . GLU A 1 179 ? 0.882 -4.306 -23.222 1.00 90.56 179 GLU A CA 1
ATOM 1460 C C . GLU A 1 179 ? 2.168 -3.489 -23.104 1.00 90.56 179 GLU A C 1
ATOM 1462 O O . GLU A 1 179 ? 2.120 -2.342 -22.661 1.00 90.56 179 GLU A O 1
ATOM 1467 N N . LEU A 1 180 ? 3.306 -4.077 -23.490 1.00 88.12 180 LEU A N 1
ATOM 1468 C CA . LEU A 1 180 ? 4.633 -3.472 -23.312 1.00 88.12 180 LEU A CA 1
ATOM 1469 C C . LEU A 1 180 ? 4.743 -2.065 -23.917 1.00 88.12 180 LEU A C 1
ATOM 1471 O O . LEU A 1 180 ? 5.303 -1.177 -23.289 1.00 88.12 180 LEU A O 1
ATOM 1475 N N . ALA A 1 181 ? 4.152 -1.839 -25.095 1.00 89.00 181 ALA A N 1
ATOM 1476 C CA . ALA A 1 181 ? 4.160 -0.533 -25.765 1.00 89.00 181 ALA A CA 1
ATOM 1477 C C . ALA A 1 181 ? 3.485 0.584 -24.947 1.00 89.00 181 ALA A C 1
ATOM 1479 O O . ALA A 1 181 ? 3.732 1.762 -25.178 1.00 89.00 181 ALA A O 1
ATOM 1480 N N . ASN A 1 182 ? 2.631 0.199 -24.002 1.00 92.69 182 ASN A N 1
ATOM 1481 C CA . ASN A 1 182 ? 1.886 1.082 -23.123 1.00 92.69 182 ASN A CA 1
ATOM 1482 C C . ASN A 1 182 ? 2.411 0.988 -21.674 1.00 92.69 182 ASN A C 1
ATOM 1484 O O . ASN A 1 182 ? 1.739 1.454 -20.755 1.00 92.69 182 ASN A O 1
ATOM 1488 N N . CYS A 1 183 ? 3.558 0.346 -21.428 1.00 94.56 183 CYS A N 1
ATOM 1489 C CA . CYS A 1 183 ? 4.141 0.264 -20.094 1.00 94.56 183 CYS A CA 1
ATOM 1490 C C . CYS A 1 183 ? 4.969 1.510 -19.766 1.00 94.56 183 CYS A C 1
ATOM 1492 O O . CYS A 1 183 ? 5.744 1.987 -20.585 1.00 94.56 183 CYS A O 1
ATOM 1494 N N . LEU A 1 184 ? 4.816 1.998 -18.535 1.00 95.38 184 LEU A N 1
ATOM 1495 C CA . LEU A 1 184 ? 5.633 3.058 -17.947 1.00 95.38 184 LEU A CA 1
ATOM 1496 C C . LEU A 1 184 ? 6.136 2.599 -16.583 1.00 95.38 184 LEU A C 1
ATOM 1498 O O . LEU A 1 184 ? 5.435 1.881 -15.863 1.00 95.38 184 LEU A O 1
ATOM 1502 N N . PHE A 1 185 ? 7.323 3.048 -16.198 1.00 96.31 185 PHE A N 1
ATOM 1503 C CA . PHE A 1 185 ? 7.962 2.660 -14.948 1.00 96.31 185 PHE A CA 1
ATOM 1504 C C . PHE A 1 185 ? 8.145 3.870 -14.043 1.00 96.31 185 PHE A C 1
ATOM 1506 O O . PHE A 1 185 ? 8.634 4.912 -14.467 1.00 96.31 185 PHE A O 1
ATOM 1513 N N . TYR A 1 186 ? 7.752 3.731 -12.781 1.00 96.50 186 TYR A N 1
ATOM 1514 C CA . TYR A 1 186 ? 7.954 4.759 -11.764 1.00 96.50 186 TYR A CA 1
ATOM 1515 C C . TYR A 1 186 ? 8.887 4.232 -10.676 1.00 96.50 186 TYR A C 1
ATOM 1517 O O . TYR A 1 186 ? 8.642 3.165 -10.109 1.00 96.50 186 TYR A O 1
ATOM 1525 N N . CYS A 1 187 ? 9.950 4.978 -10.391 1.00 95.31 187 CYS A N 1
ATOM 1526 C CA . CYS A 1 187 ? 10.973 4.633 -9.399 1.00 95.31 187 CYS A CA 1
ATOM 1527 C C . CYS A 1 187 ? 11.303 5.789 -8.442 1.00 95.31 187 CYS A C 1
ATOM 1529 O O . CYS A 1 187 ? 12.370 5.781 -7.833 1.00 95.31 187 CYS A O 1
ATOM 1531 N N . GLY A 1 188 ? 10.419 6.789 -8.354 1.00 92.50 188 GLY A N 1
ATOM 1532 C CA . GLY A 1 188 ? 10.561 7.906 -7.423 1.00 92.50 188 GLY A CA 1
ATOM 1533 C C . GLY A 1 188 ? 10.196 7.524 -5.986 1.00 92.50 188 GLY A C 1
ATOM 1534 O O . GLY A 1 188 ? 10.313 6.370 -5.569 1.00 92.50 188 GLY A O 1
ATOM 1535 N N . ASP A 1 189 ? 9.713 8.507 -5.231 1.00 93.38 189 ASP A N 1
ATOM 1536 C CA . ASP A 1 189 ? 9.392 8.353 -3.815 1.00 93.38 189 ASP A CA 1
ATOM 1537 C C . ASP A 1 189 ? 8.352 7.250 -3.547 1.00 93.38 189 ASP A C 1
ATOM 1539 O O . ASP A 1 189 ? 7.205 7.295 -3.998 1.00 93.38 189 ASP A O 1
ATOM 1543 N N . MET A 1 190 ? 8.715 6.265 -2.721 1.00 95.06 190 MET A N 1
ATOM 1544 C CA . MET A 1 190 ? 7.816 5.153 -2.385 1.00 95.06 190 MET A CA 1
ATOM 1545 C C . MET A 1 190 ? 6.545 5.579 -1.629 1.00 95.06 190 MET A C 1
ATOM 1547 O O . MET A 1 190 ? 5.547 4.859 -1.675 1.00 95.06 190 MET A O 1
ATOM 1551 N N . GLU A 1 191 ? 6.551 6.729 -0.950 1.00 94.69 191 GLU A N 1
ATOM 1552 C CA . GLU A 1 191 ? 5.362 7.296 -0.293 1.00 94.69 191 GLU A CA 1
ATOM 1553 C C . GLU A 1 191 ? 4.244 7.662 -1.288 1.00 94.69 191 GLU A C 1
ATOM 1555 O O . GLU A 1 191 ? 3.067 7.608 -0.930 1.00 94.69 191 GLU A O 1
ATOM 1560 N N . GLU A 1 192 ? 4.585 7.938 -2.552 1.00 94.31 192 GLU A N 1
ATOM 1561 C CA . GLU A 1 192 ? 3.627 8.261 -3.617 1.00 94.31 192 GLU A CA 1
ATOM 1562 C C . GLU A 1 192 ? 2.813 7.030 -4.054 1.00 94.31 192 GLU A C 1
ATOM 1564 O O . GLU A 1 192 ? 1.657 7.126 -4.476 1.00 94.31 192 GLU A O 1
ATOM 1569 N N . LEU A 1 193 ? 3.387 5.833 -3.898 1.00 95.44 193 LEU A N 1
ATOM 1570 C CA . LEU A 1 193 ? 2.822 4.588 -4.419 1.00 95.44 193 LEU A CA 1
ATOM 1571 C C . LEU A 1 193 ? 1.457 4.247 -3.813 1.00 95.44 193 LEU A C 1
ATOM 1573 O O . LEU A 1 193 ? 0.629 3.643 -4.499 1.00 95.44 193 LEU A O 1
ATOM 1577 N N . PHE A 1 194 ? 1.194 4.634 -2.557 1.00 95.56 194 PHE A N 1
ATOM 1578 C CA . PHE A 1 194 ? -0.115 4.410 -1.937 1.00 95.56 194 PHE A CA 1
ATOM 1579 C C . PHE A 1 194 ? -1.217 5.218 -2.636 1.00 95.56 194 PHE A C 1
ATOM 1581 O O . PHE A 1 194 ? -2.283 4.666 -2.929 1.00 95.56 194 PHE A O 1
ATOM 1588 N N . ALA A 1 195 ? -0.959 6.489 -2.955 1.00 93.75 195 ALA A N 1
ATOM 1589 C CA . ALA A 1 195 ? -1.884 7.318 -3.721 1.00 93.75 195 ALA A CA 1
ATOM 1590 C C . ALA A 1 195 ? -1.991 6.842 -5.168 1.00 93.75 195 ALA A C 1
ATOM 1592 O O . ALA A 1 195 ? -3.105 6.686 -5.666 1.00 93.75 195 ALA A O 1
ATOM 1593 N N . MET A 1 196 ? -0.865 6.540 -5.823 1.00 93.31 196 MET A N 1
ATOM 1594 C CA . MET A 1 196 ? -0.858 6.068 -7.213 1.00 93.31 196 MET A CA 1
ATOM 1595 C C . MET A 1 196 ? -1.682 4.797 -7.401 1.00 93.31 196 MET A C 1
ATOM 1597 O O . MET A 1 196 ? -2.426 4.692 -8.372 1.00 93.31 196 MET A O 1
ATOM 1601 N N . MET A 1 197 ? -1.581 3.837 -6.475 1.00 92.75 197 MET A N 1
ATOM 1602 C CA . MET A 1 197 ? -2.383 2.617 -6.561 1.00 92.75 197 MET A CA 1
ATOM 1603 C C . MET A 1 197 ? -3.850 2.860 -6.179 1.00 92.75 197 MET A C 1
ATOM 1605 O O . MET A 1 197 ? -4.729 2.167 -6.674 1.00 92.75 197 MET A O 1
ATOM 1609 N N . SER A 1 198 ? -4.139 3.806 -5.283 1.00 89.06 198 SER A N 1
ATOM 1610 C CA . SER A 1 198 ? -5.495 4.024 -4.757 1.00 89.06 198 SER A CA 1
ATOM 1611 C C . SER A 1 198 ? -6.339 4.955 -5.626 1.00 89.06 198 SER A C 1
ATOM 1613 O O . SER A 1 198 ? -7.569 4.840 -5.657 1.00 89.06 198 SER A O 1
ATOM 1615 N N . ALA A 1 199 ? -5.698 5.864 -6.357 1.00 77.31 199 ALA A N 1
ATOM 1616 C CA . ALA A 1 199 ? -6.345 6.694 -7.352 1.00 77.31 199 ALA A CA 1
ATOM 1617 C C . ALA A 1 199 ? -6.814 5.812 -8.516 1.00 77.31 199 ALA A C 1
ATOM 1619 O O . ALA A 1 199 ? -6.032 5.097 -9.133 1.00 77.31 199 ALA A O 1
ATOM 1620 N N . LYS A 1 200 ? -8.107 5.886 -8.858 1.00 66.69 200 LYS A N 1
ATOM 1621 C CA . LYS A 1 200 ? -8.689 5.107 -9.972 1.00 66.69 200 LYS A CA 1
ATOM 1622 C C . LYS A 1 200 ? -7.998 5.358 -11.321 1.00 66.69 200 LYS A C 1
ATOM 1624 O O . LYS A 1 200 ? -8.155 4.557 -12.234 1.00 66.69 200 LYS A O 1
ATOM 1629 N N . SER A 1 201 ? -7.290 6.478 -11.445 1.00 63.44 201 SER A N 1
ATOM 1630 C CA . SER A 1 201 ? -6.394 6.802 -12.550 1.00 63.44 201 SER A CA 1
ATOM 1631 C C . SER A 1 201 ? -5.583 8.042 -12.182 1.00 63.44 201 SER A C 1
ATOM 1633 O O . SER A 1 201 ? -6.188 9.057 -11.822 1.00 63.44 201 SER A O 1
ATOM 1635 N N . TYR A 1 202 ? -4.258 7.982 -12.309 1.00 73.25 202 TYR A N 1
ATOM 1636 C CA . TYR A 1 202 ? -3.395 9.164 -12.214 1.00 73.25 202 TYR A CA 1
ATOM 1637 C C . TYR A 1 202 ? -3.298 9.820 -13.605 1.00 73.25 202 TYR A C 1
ATOM 1639 O O . TYR A 1 202 ? -3.101 9.117 -14.596 1.00 73.25 202 TYR A O 1
ATOM 1647 N N . ASP A 1 203 ? -3.505 11.137 -13.705 1.00 74.88 203 ASP A N 1
ATOM 1648 C CA . ASP A 1 203 ? -3.411 11.886 -14.973 1.00 74.88 203 ASP A CA 1
ATOM 1649 C C . ASP A 1 203 ? -1.994 12.442 -15.134 1.00 74.88 203 ASP A C 1
ATOM 1651 O O . ASP A 1 203 ? -1.597 13.342 -14.389 1.00 74.88 203 ASP A O 1
ATOM 1655 N N . LEU A 1 204 ? -1.259 11.933 -16.128 1.00 74.56 204 LEU A N 1
ATOM 1656 C CA . LEU A 1 204 ? 0.124 12.337 -16.403 1.00 74.56 204 LEU A CA 1
ATOM 1657 C C . LEU A 1 204 ? 0.287 13.840 -16.640 1.00 74.56 204 LEU A C 1
ATOM 1659 O O . LEU A 1 204 ? 1.323 14.401 -16.311 1.00 74.56 204 LEU A O 1
ATOM 1663 N N . ASN A 1 205 ? -0.716 14.520 -17.207 1.00 72.00 205 ASN A N 1
ATOM 1664 C CA . ASN A 1 205 ? -0.577 15.949 -17.513 1.00 72.00 205 ASN A CA 1
ATOM 1665 C C . ASN A 1 205 ? -0.696 16.827 -16.264 1.00 72.00 205 ASN A C 1
ATOM 1667 O O . ASN A 1 205 ? -0.289 17.986 -16.281 1.00 72.00 205 ASN A O 1
ATOM 1671 N N . ARG A 1 206 ? -1.324 16.303 -15.207 1.00 67.38 206 ARG A N 1
ATOM 1672 C CA . ARG A 1 206 ? -1.505 17.001 -13.928 1.00 67.38 206 ARG A CA 1
ATOM 1673 C C . ARG A 1 206 ? -0.452 16.592 -12.906 1.00 67.38 206 ARG A C 1
ATOM 1675 O O . ARG A 1 206 ? -0.258 17.307 -11.928 1.00 67.38 206 ARG A O 1
ATOM 1682 N N . SER A 1 207 ? 0.197 15.451 -13.122 1.00 72.56 207 SER A N 1
ATOM 1683 C CA . SER A 1 207 ? 1.253 14.944 -12.263 1.00 72.56 207 SER A CA 1
ATOM 1684 C C . SER A 1 207 ? 2.584 15.620 -12.552 1.00 72.56 207 SER A C 1
ATOM 1686 O O . SER A 1 207 ? 2.985 15.710 -13.707 1.00 72.56 207 SER A O 1
ATOM 1688 N N . GLN A 1 208 ? 3.310 15.991 -11.503 1.00 80.44 208 GLN A N 1
ATOM 1689 C CA . GLN A 1 208 ? 4.734 16.339 -11.594 1.00 80.44 208 GLN A CA 1
ATOM 1690 C C . GLN A 1 208 ? 5.635 15.096 -11.460 1.00 80.44 208 GLN A C 1
ATOM 1692 O O . GLN A 1 208 ? 6.824 15.220 -11.198 1.00 80.44 208 GLN A O 1
ATOM 1697 N N . LEU A 1 209 ? 5.058 13.895 -11.578 1.00 86.81 209 LEU A N 1
ATOM 1698 C CA . LEU A 1 209 ? 5.778 12.639 -11.421 1.00 86.81 209 LEU A CA 1
ATOM 1699 C C .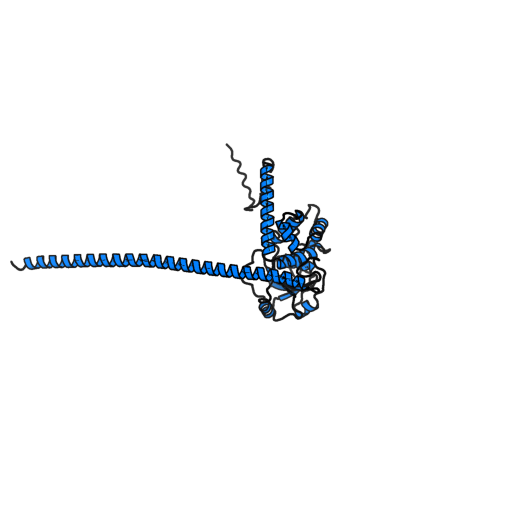 LEU A 1 209 ? 6.523 12.293 -12.707 1.00 86.81 209 LEU A C 1
ATOM 1701 O O . LEU A 1 209 ? 5.957 12.347 -13.799 1.00 86.81 209 LEU A O 1
ATOM 1705 N N . GLU A 1 210 ? 7.777 11.890 -12.551 1.00 90.06 210 GLU A N 1
ATOM 1706 C CA . GLU A 1 210 ? 8.614 11.425 -13.647 1.00 90.06 210 GLU A CA 1
ATOM 1707 C C . GLU A 1 210 ? 8.446 9.916 -13.838 1.00 90.06 210 GLU A C 1
ATOM 1709 O O . GLU A 1 210 ? 8.515 9.131 -12.888 1.00 90.06 210 GLU A O 1
ATOM 1714 N N . PHE A 1 211 ? 8.210 9.520 -15.085 1.00 93.38 211 PHE A N 1
ATOM 1715 C CA . PHE A 1 211 ? 8.093 8.129 -15.503 1.00 93.38 211 PHE A CA 1
ATOM 1716 C C . PHE A 1 211 ? 9.178 7.816 -16.526 1.00 93.38 211 PHE A C 1
ATOM 1718 O O . PHE A 1 211 ? 9.616 8.691 -17.272 1.00 93.38 211 PHE A O 1
ATOM 1725 N N . TYR A 1 212 ? 9.572 6.552 -16.568 1.00 94.50 212 TYR A N 1
ATOM 1726 C CA . TYR A 1 212 ? 10.593 6.025 -17.459 1.00 94.50 212 TYR A CA 1
ATOM 1727 C C . TYR A 1 212 ? 9.961 5.027 -18.425 1.00 94.50 212 TYR A C 1
ATOM 1729 O O . TYR A 1 212 ? 9.103 4.237 -18.028 1.00 94.50 212 TYR A O 1
ATOM 1737 N N . ASP A 1 213 ? 10.417 5.037 -19.674 1.00 93.44 213 ASP A N 1
ATOM 1738 C CA . ASP A 1 213 ? 9.976 4.084 -20.703 1.00 93.44 213 ASP A CA 1
ATOM 1739 C C . ASP A 1 213 ? 10.727 2.743 -20.613 1.00 93.44 213 ASP A C 1
ATOM 1741 O O . ASP A 1 213 ? 10.310 1.743 -21.191 1.00 93.44 213 ASP A O 1
ATOM 1745 N N . ASP A 1 214 ? 11.831 2.715 -19.863 1.00 92.69 214 ASP A N 1
ATOM 1746 C CA . ASP A 1 214 ? 12.705 1.558 -19.707 1.00 92.69 214 ASP A CA 1
ATOM 1747 C C . ASP A 1 214 ? 12.782 1.088 -18.244 1.00 92.69 214 ASP A C 1
ATOM 1749 O O . ASP A 1 214 ? 13.043 1.862 -17.314 1.00 92.69 214 ASP A O 1
ATOM 1753 N N . LEU A 1 215 ? 12.570 -0.216 -18.051 1.00 94.62 215 LEU A N 1
ATOM 1754 C CA . LEU A 1 215 ? 12.589 -0.848 -16.736 1.00 94.62 215 LEU A CA 1
ATOM 1755 C C . LEU A 1 215 ? 14.005 -0.917 -16.162 1.00 94.62 215 LEU A C 1
ATOM 1757 O O . LEU A 1 215 ? 14.164 -0.792 -14.947 1.00 94.62 215 LEU A O 1
ATOM 1761 N N . GLU A 1 216 ? 15.028 -1.119 -16.994 1.00 94.25 216 GLU A N 1
ATOM 1762 C CA . GLU A 1 216 ? 16.415 -1.201 -16.525 1.00 94.25 216 GLU A CA 1
ATOM 1763 C C . GLU A 1 216 ? 16.845 0.119 -15.879 1.00 94.25 216 GLU A C 1
ATOM 1765 O O . GLU A 1 216 ? 17.311 0.145 -14.735 1.00 94.25 216 GLU A O 1
ATOM 1770 N N . THR A 1 217 ? 16.583 1.225 -16.571 1.00 94.12 217 THR A N 1
ATOM 1771 C CA . THR A 1 217 ? 16.814 2.586 -16.085 1.00 94.12 217 THR A CA 1
ATOM 1772 C C . THR A 1 217 ? 16.079 2.832 -14.767 1.00 94.12 217 THR A C 1
ATOM 1774 O O . THR A 1 217 ? 16.705 3.225 -13.780 1.00 94.12 217 THR A O 1
ATOM 1777 N N . ALA A 1 218 ? 14.782 2.514 -14.697 1.00 95.88 218 ALA A N 1
ATOM 1778 C CA . ALA A 1 218 ? 13.994 2.692 -13.477 1.00 95.88 218 ALA A CA 1
ATOM 1779 C C . ALA A 1 218 ? 14.529 1.862 -12.291 1.00 95.88 218 ALA A C 1
ATOM 1781 O O . ALA A 1 218 ? 14.565 2.333 -11.156 1.00 95.88 218 ALA A O 1
ATOM 1782 N N . VAL A 1 219 ? 14.980 0.625 -12.526 1.00 94.12 219 VAL A N 1
ATOM 1783 C CA . VAL A 1 219 ? 15.553 -0.238 -11.474 1.00 94.12 219 VAL A CA 1
ATOM 1784 C C . VAL A 1 219 ? 16.896 0.284 -10.963 1.00 94.12 219 VAL A C 1
ATOM 1786 O O . VAL A 1 219 ? 17.189 0.139 -9.770 1.00 94.12 219 VAL A O 1
ATOM 1789 N N . ASN A 1 220 ? 17.704 0.882 -11.838 1.00 92.38 220 ASN A N 1
ATOM 1790 C CA . ASN A 1 220 ? 19.000 1.453 -11.480 1.00 92.38 220 ASN A CA 1
ATOM 1791 C C . ASN A 1 220 ? 18.872 2.787 -10.733 1.00 92.38 220 ASN A C 1
ATOM 1793 O O . ASN A 1 220 ? 19.688 3.058 -9.854 1.00 92.38 220 ASN A O 1
ATOM 1797 N N . LEU A 1 221 ? 17.840 3.577 -11.041 1.00 94.56 221 LEU A N 1
ATOM 1798 C CA . LEU A 1 221 ? 17.573 4.865 -10.393 1.00 94.56 221 LEU A CA 1
ATOM 1799 C C . LEU A 1 221 ? 16.753 4.750 -9.101 1.00 94.56 221 LEU A C 1
ATOM 1801 O O . LEU A 1 221 ? 16.775 5.673 -8.296 1.00 94.56 221 LEU A O 1
ATOM 1805 N N . ALA A 1 222 ? 16.054 3.634 -8.876 1.00 94.38 222 ALA A N 1
ATOM 1806 C CA . ALA A 1 222 ? 15.252 3.431 -7.670 1.00 94.38 222 ALA A CA 1
ATOM 1807 C C . ALA A 1 222 ? 16.093 3.540 -6.384 1.00 94.38 222 ALA A C 1
ATOM 1809 O O . ALA A 1 222 ? 16.941 2.681 -6.101 1.00 94.38 222 ALA A O 1
ATOM 1810 N N . GLU A 1 223 ? 15.801 4.556 -5.574 1.00 93.38 223 GLU A N 1
ATOM 1811 C CA . GLU A 1 223 ? 16.509 4.834 -4.327 1.00 93.38 223 GLU A CA 1
ATOM 1812 C C . GLU A 1 223 ? 16.024 3.968 -3.159 1.00 93.38 223 GLU A C 1
ATOM 1814 O O . GLU A 1 223 ? 14.876 3.522 -3.093 1.00 93.38 223 GLU A O 1
ATOM 1819 N N . TRP A 1 224 ? 16.926 3.725 -2.207 1.00 93.62 224 TRP A N 1
ATOM 1820 C CA . TRP A 1 224 ? 16.603 3.037 -0.962 1.00 93.62 224 TRP A CA 1
ATOM 1821 C C . TRP A 1 224 ? 15.975 4.002 0.036 1.00 93.62 224 TRP A C 1
ATOM 1823 O O . TRP A 1 224 ? 16.587 4.997 0.413 1.00 93.62 224 TRP A O 1
ATOM 1833 N N . CYS A 1 225 ? 14.806 3.648 0.553 1.00 92.75 225 CYS A N 1
ATOM 1834 C CA . CYS A 1 225 ? 14.089 4.423 1.553 1.00 92.75 225 CYS A CA 1
ATOM 1835 C C . CYS A 1 225 ? 13.665 3.557 2.753 1.00 92.75 225 CYS A C 1
ATOM 1837 O O . CYS A 1 225 ? 13.390 2.353 2.608 1.00 92.75 225 CYS A O 1
ATOM 1839 N N . PRO A 1 226 ? 13.611 4.144 3.960 1.00 92.12 226 PRO A N 1
ATOM 1840 C CA . PRO A 1 226 ? 13.102 3.455 5.133 1.00 92.12 226 PRO A CA 1
ATOM 1841 C C . PRO A 1 226 ? 11.602 3.180 4.971 1.00 92.12 226 PRO A C 1
ATOM 1843 O O . PRO A 1 226 ? 10.820 4.073 4.661 1.00 92.12 226 PRO A O 1
ATOM 1846 N N . GLY A 1 227 ? 11.208 1.927 5.180 1.00 89.88 227 GLY A N 1
ATOM 1847 C CA . GLY A 1 227 ? 9.812 1.517 5.274 1.00 89.88 227 GLY A CA 1
ATOM 1848 C C . GLY A 1 227 ? 9.366 1.382 6.729 1.00 89.88 227 GLY A C 1
ATOM 1849 O O . GLY A 1 227 ? 9.920 1.985 7.648 1.00 89.88 227 GLY A O 1
ATOM 1850 N N . TRP A 1 228 ? 8.385 0.515 6.967 1.00 93.00 228 TRP A N 1
ATOM 1851 C CA . TRP A 1 228 ? 7.939 0.210 8.323 1.00 93.00 228 TRP A CA 1
ATOM 1852 C C . TRP A 1 228 ? 8.916 -0.735 9.040 1.00 93.00 228 TRP A C 1
ATOM 1854 O O . TRP A 1 228 ? 9.244 -1.808 8.537 1.00 93.00 228 TRP A O 1
ATOM 1864 N N . GLY A 1 229 ? 9.358 -0.369 10.248 1.00 89.69 229 GLY A N 1
ATOM 1865 C CA . GLY A 1 229 ? 10.384 -1.106 11.003 1.00 89.69 229 GLY A CA 1
ATOM 1866 C C . GLY A 1 229 ? 10.045 -2.567 11.341 1.00 89.69 229 GLY A C 1
ATOM 1867 O O . GLY A 1 229 ? 10.950 -3.363 11.579 1.00 89.69 229 GLY A O 1
ATOM 1868 N N . TYR A 1 230 ? 8.762 -2.939 11.320 1.00 91.12 230 TYR A N 1
ATOM 1869 C CA . TYR A 1 230 ? 8.289 -4.309 11.570 1.00 91.12 230 TYR A CA 1
ATOM 1870 C C . TYR A 1 230 ? 7.836 -5.048 10.301 1.00 91.12 230 TYR A C 1
ATOM 1872 O O . TYR A 1 230 ? 7.241 -6.123 10.389 1.00 91.12 230 TYR A O 1
ATOM 1880 N N . SER A 1 231 ? 8.109 -4.466 9.132 1.00 91.88 231 SER A N 1
ATOM 1881 C CA . SER A 1 231 ? 7.719 -4.988 7.825 1.00 91.88 231 SER A CA 1
ATOM 1882 C C . SER A 1 231 ? 8.341 -6.349 7.537 1.00 91.88 231 SER A C 1
ATOM 1884 O O . SER A 1 231 ? 9.558 -6.547 7.626 1.00 91.88 231 SER A O 1
ATOM 1886 N N . ILE A 1 232 ? 7.501 -7.282 7.101 1.00 89.94 232 ILE A N 1
ATOM 1887 C CA . ILE A 1 232 ? 7.919 -8.588 6.587 1.00 89.94 232 ILE A CA 1
ATOM 1888 C C . ILE A 1 232 ? 8.566 -8.445 5.197 1.00 89.94 232 ILE A C 1
ATOM 1890 O O . ILE A 1 232 ? 9.382 -9.285 4.797 1.00 89.94 232 ILE A O 1
ATOM 1894 N N . CYS A 1 233 ? 8.244 -7.379 4.463 1.00 90.31 233 CYS A N 1
ATOM 1895 C CA . CYS A 1 233 ? 8.853 -7.065 3.175 1.00 90.31 233 CYS A CA 1
ATOM 1896 C C . CYS A 1 233 ? 10.288 -6.537 3.303 1.00 90.31 233 CYS A C 1
ATOM 1898 O O . CYS A 1 233 ? 11.083 -6.723 2.380 1.00 90.31 233 CYS A O 1
ATOM 1900 N N . GLY A 1 234 ? 10.630 -5.912 4.433 1.00 89.88 234 GLY A N 1
ATOM 1901 C CA . GLY A 1 234 ? 11.924 -5.268 4.669 1.00 89.88 234 GLY A CA 1
ATOM 1902 C C . GLY A 1 234 ? 11.776 -3.909 5.342 1.00 89.88 234 GLY A C 1
ATOM 1903 O O . GLY A 1 234 ? 10.791 -3.211 5.121 1.00 89.88 234 GLY A O 1
ATOM 1904 N N . THR A 1 235 ? 12.779 -3.526 6.132 1.00 90.31 235 THR A N 1
ATOM 1905 C CA . THR A 1 235 ? 12.841 -2.212 6.796 1.00 90.31 235 THR A CA 1
ATOM 1906 C C . THR A 1 235 ? 13.478 -1.133 5.925 1.00 90.31 235 THR A C 1
ATOM 1908 O O . THR A 1 235 ? 13.126 0.032 6.047 1.00 90.31 235 THR A O 1
ATOM 1911 N N . LEU A 1 236 ? 14.392 -1.521 5.034 1.00 92.94 236 LEU A N 1
ATOM 1912 C CA . LEU A 1 236 ? 14.990 -0.665 4.013 1.00 92.94 236 LEU A CA 1
ATOM 1913 C C . LEU A 1 236 ? 14.637 -1.249 2.646 1.00 92.94 236 LEU A C 1
ATOM 1915 O O . LEU A 1 236 ? 15.019 -2.387 2.329 1.00 92.94 236 LEU A O 1
ATOM 1919 N N . LEU A 1 237 ? 13.849 -0.493 1.888 1.00 94.94 237 LEU A N 1
ATOM 1920 C CA . LEU A 1 237 ? 13.204 -0.935 0.660 1.00 94.94 237 LEU A CA 1
ATOM 1921 C C . LEU A 1 237 ? 13.532 0.017 -0.481 1.00 94.94 237 LEU A C 1
ATOM 1923 O O . LEU A 1 237 ? 13.751 1.198 -0.261 1.00 94.94 237 LEU A O 1
ATOM 1927 N N . ARG A 1 238 ? 13.526 -0.507 -1.700 1.00 94.56 238 ARG A N 1
ATOM 1928 C CA . ARG A 1 238 ? 13.319 0.287 -2.913 1.00 94.56 238 ARG A CA 1
ATOM 1929 C C . ARG A 1 238 ? 12.239 -0.400 -3.734 1.00 94.56 238 ARG A C 1
ATOM 1931 O O . ARG A 1 238 ? 12.123 -1.634 -3.686 1.00 94.56 238 ARG A O 1
ATOM 1938 N N . CYS A 1 239 ? 11.453 0.365 -4.476 1.00 96.69 239 CYS A N 1
ATOM 1939 C CA . CYS A 1 239 ? 10.353 -0.171 -5.264 1.00 96.69 239 CYS A CA 1
ATOM 1940 C C . CYS A 1 239 ? 10.306 0.467 -6.646 1.00 96.69 239 CYS A C 1
ATOM 1942 O O . CYS A 1 239 ? 10.442 1.676 -6.777 1.00 96.69 239 CYS A O 1
ATOM 1944 N N . VAL A 1 240 ? 10.045 -0.357 -7.659 1.00 97.81 240 VAL A N 1
ATOM 1945 C CA . VAL A 1 240 ? 9.671 0.113 -8.997 1.00 97.81 240 VAL A CA 1
ATOM 1946 C C . VAL A 1 240 ? 8.229 -0.285 -9.261 1.00 97.81 240 VAL A C 1
ATOM 1948 O O . VAL A 1 240 ? 7.874 -1.461 -9.147 1.00 97.81 240 VAL A O 1
ATOM 1951 N N . ALA A 1 241 ? 7.392 0.687 -9.598 1.00 97.44 241 ALA A N 1
ATOM 1952 C CA . ALA A 1 241 ? 6.039 0.448 -10.064 1.00 97.44 241 ALA A CA 1
ATOM 1953 C C . ALA A 1 241 ? 6.038 0.231 -11.579 1.00 97.44 241 ALA A C 1
ATOM 1955 O O . ALA A 1 241 ? 6.563 1.044 -12.334 1.00 97.44 241 ALA A O 1
ATOM 1956 N N . VAL A 1 242 ? 5.432 -0.875 -12.003 1.00 96.88 242 VAL A N 1
ATOM 1957 C CA . VAL A 1 242 ? 5.126 -1.171 -13.403 1.00 96.88 242 VAL A CA 1
ATOM 1958 C C . VAL A 1 242 ? 3.701 -0.715 -13.654 1.00 96.88 242 VAL A C 1
ATOM 1960 O O . VAL A 1 242 ? 2.750 -1.255 -13.070 1.00 96.88 242 VAL A O 1
ATOM 1963 N N . CYS A 1 243 ? 3.558 0.271 -14.521 1.00 95.00 243 CYS A N 1
ATOM 1964 C CA . CYS A 1 243 ? 2.297 0.916 -14.813 1.00 95.00 243 CYS A CA 1
ATOM 1965 C C . CYS A 1 243 ? 1.849 0.629 -16.247 1.00 95.00 243 CYS A C 1
ATOM 1967 O O . CYS A 1 243 ? 2.670 0.448 -17.140 1.00 95.00 243 CYS A O 1
ATOM 1969 N N . GLN A 1 244 ? 0.537 0.611 -16.460 1.00 92.44 244 GLN A N 1
ATOM 1970 C CA . GLN A 1 244 ? -0.086 0.555 -17.776 1.00 92.44 244 GLN A CA 1
ATOM 1971 C C . GLN A 1 244 ? -0.693 1.921 -18.084 1.00 92.44 244 GLN A C 1
ATOM 1973 O O . GLN A 1 244 ? -1.493 2.449 -17.305 1.00 92.44 244 GLN A O 1
ATOM 1978 N N . LEU A 1 245 ? -0.300 2.482 -19.218 1.00 91.50 245 LEU A N 1
ATOM 1979 C CA . LEU A 1 245 ? -0.890 3.666 -19.805 1.00 91.50 245 LEU A CA 1
ATOM 1980 C C . LEU A 1 245 ? -2.162 3.271 -20.554 1.00 91.50 245 LEU A C 1
ATOM 1982 O O . LEU A 1 245 ? -2.144 2.405 -21.425 1.00 91.50 245 LEU A O 1
ATOM 1986 N N . HIS A 1 246 ? -3.260 3.925 -20.207 1.00 87.56 246 HIS A N 1
ATOM 1987 C CA . HIS A 1 246 ? -4.545 3.810 -20.885 1.00 87.56 246 HIS A CA 1
ATOM 1988 C C . HIS A 1 246 ? -4.858 5.094 -21.656 1.00 87.56 246 HIS A C 1
ATOM 1990 O O . HIS A 1 246 ? -4.182 6.122 -21.508 1.00 87.56 246 HIS A O 1
ATOM 1996 N N . ASP A 1 247 ? -5.939 5.051 -22.435 1.00 78.81 247 ASP A N 1
ATOM 1997 C CA . ASP A 1 247 ? -6.461 6.203 -23.167 1.00 78.81 247 ASP A CA 1
ATOM 1998 C C . ASP A 1 247 ? -6.575 7.457 -22.282 1.00 78.81 247 ASP A C 1
ATOM 2000 O O . ASP A 1 247 ? -6.859 7.400 -21.080 1.00 78.81 247 ASP A O 1
ATOM 2004 N N . HIS A 1 248 ? -6.362 8.623 -22.898 1.00 75.25 248 HIS A N 1
ATOM 2005 C CA . HIS A 1 248 ? -6.316 9.927 -22.224 1.00 75.25 248 HIS A CA 1
ATOM 2006 C C . HIS A 1 248 ? -5.192 10.081 -21.185 1.00 75.25 248 HIS A C 1
ATOM 2008 O O . HIS A 1 248 ? -5.340 10.845 -20.233 1.00 75.25 248 HIS A O 1
ATOM 2014 N N . LYS A 1 249 ? -4.059 9.392 -21.383 1.00 80.62 249 LYS A N 1
ATOM 2015 C CA . LYS A 1 249 ? -2.861 9.478 -20.530 1.00 80.62 249 LYS A CA 1
ATOM 2016 C C . LYS A 1 249 ? -3.118 9.138 -19.057 1.00 80.62 249 LYS A C 1
ATOM 2018 O O . LYS A 1 249 ? -2.558 9.753 -18.145 1.00 80.62 249 LYS A O 1
ATOM 2023 N N . ARG A 1 250 ? -3.997 8.164 -18.829 1.00 86.62 250 ARG A N 1
ATOM 2024 C CA . ARG A 1 250 ? -4.309 7.653 -17.495 1.00 86.62 250 ARG A CA 1
ATOM 2025 C C . ARG A 1 250 ? -3.376 6.511 -17.151 1.00 86.62 250 ARG A C 1
ATOM 2027 O O . ARG A 1 250 ? -3.282 5.552 -17.908 1.00 86.62 250 ARG A O 1
ATOM 2034 N N . VAL A 1 251 ? -2.739 6.597 -15.996 1.00 90.19 251 VAL A N 1
ATOM 2035 C CA . VAL A 1 251 ? -1.794 5.586 -15.528 1.00 90.19 251 VAL A CA 1
ATOM 2036 C C . VAL A 1 251 ? -2.462 4.713 -14.473 1.00 90.19 251 VAL A C 1
ATOM 2038 O O . VAL A 1 251 ? -3.057 5.220 -13.518 1.00 90.19 251 VAL A O 1
ATOM 2041 N N . GLU A 1 252 ? -2.363 3.398 -14.659 1.00 91.88 252 GLU A N 1
ATOM 2042 C CA . GLU A 1 252 ? -2.768 2.375 -13.692 1.00 91.88 252 GLU A CA 1
ATOM 2043 C C . GLU A 1 252 ? -1.532 1.603 -13.226 1.00 91.88 252 GLU A C 1
ATOM 2045 O O . GLU A 1 252 ? -0.818 1.022 -14.042 1.00 91.88 252 GLU A O 1
ATOM 2050 N N . VAL A 1 253 ? -1.294 1.535 -11.917 1.00 94.12 253 VAL A N 1
ATOM 2051 C CA . VAL A 1 253 ? -0.237 0.677 -11.367 1.00 94.12 253 VAL A CA 1
ATOM 2052 C C . VAL A 1 253 ? -0.689 -0.782 -11.437 1.00 94.12 253 VAL A C 1
ATOM 2054 O O . VAL A 1 253 ? -1.726 -1.138 -10.883 1.00 94.12 253 VAL A O 1
ATOM 2057 N N . ARG A 1 254 ? 0.097 -1.640 -12.094 1.00 93.75 254 ARG A N 1
ATOM 2058 C CA . ARG A 1 254 ? -0.223 -3.063 -12.305 1.00 93.75 254 ARG A CA 1
ATOM 2059 C C . ARG A 1 254 ? 0.607 -3.979 -11.421 1.00 93.75 254 ARG A C 1
ATOM 2061 O O . ARG A 1 254 ? 0.074 -4.935 -10.851 1.00 93.75 254 ARG A O 1
ATOM 2068 N N . TYR A 1 255 ? 1.897 -3.681 -11.291 1.00 96.25 255 TYR A N 1
ATOM 2069 C CA . TYR A 1 255 ? 2.816 -4.445 -10.454 1.00 96.25 255 TYR A CA 1
ATOM 2070 C C . TYR A 1 255 ? 3.742 -3.532 -9.660 1.00 96.25 255 TYR A C 1
ATOM 2072 O O . TYR A 1 255 ? 4.056 -2.423 -10.079 1.00 96.25 255 TYR A O 1
ATOM 2080 N N . LEU A 1 256 ? 4.209 -4.033 -8.523 1.00 97.62 256 LEU A N 1
ATOM 2081 C CA . LEU A 1 256 ? 5.219 -3.406 -7.684 1.00 97.62 256 LEU A CA 1
ATOM 2082 C C . LEU A 1 256 ? 6.379 -4.382 -7.491 1.00 97.62 256 LEU A C 1
ATOM 2084 O O . LEU A 1 256 ? 6.185 -5.515 -7.035 1.00 97.62 256 LEU A O 1
ATOM 2088 N N . LEU A 1 257 ? 7.581 -3.943 -7.846 1.00 97.38 257 LEU A N 1
ATOM 2089 C CA . LEU A 1 257 ? 8.816 -4.713 -7.754 1.00 97.38 257 LEU A CA 1
ATOM 2090 C C . LEU A 1 257 ? 9.586 -4.257 -6.517 1.00 97.38 257 LEU A C 1
ATOM 2092 O O . LEU A 1 257 ? 10.246 -3.223 -6.535 1.00 97.38 257 LEU A O 1
ATOM 2096 N N . PHE A 1 258 ? 9.489 -5.026 -5.437 1.00 96.00 258 PHE A N 1
ATOM 2097 C CA . PHE A 1 258 ? 10.107 -4.700 -4.156 1.00 96.00 258 PHE A CA 1
ATOM 2098 C C . PHE A 1 258 ? 11.499 -5.324 -4.054 1.00 96.00 258 PHE A C 1
ATOM 2100 O O . PHE A 1 258 ? 11.691 -6.540 -4.204 1.00 96.00 258 PHE A O 1
ATOM 2107 N N . TYR A 1 259 ? 12.469 -4.494 -3.698 1.00 94.06 259 TYR A N 1
ATOM 2108 C CA . TYR A 1 259 ? 13.811 -4.912 -3.327 1.00 94.06 259 TYR A CA 1
ATOM 2109 C C . TYR A 1 259 ? 14.045 -4.556 -1.864 1.00 94.06 259 TYR A C 1
ATOM 2111 O O . TYR A 1 259 ? 13.612 -3.508 -1.397 1.00 94.06 259 TYR A O 1
ATOM 2119 N N . SER A 1 260 ? 14.739 -5.430 -1.142 1.00 91.75 260 SER A N 1
ATOM 2120 C CA . SER A 1 260 ? 15.071 -5.226 0.264 1.00 91.75 260 SER A CA 1
ATOM 2121 C C . SER A 1 260 ? 16.576 -5.371 0.455 1.00 91.75 260 SER A C 1
ATOM 2123 O O . SER A 1 260 ? 17.149 -6.355 -0.011 1.00 91.75 260 SER A O 1
ATOM 2125 N N . MET A 1 261 ? 17.213 -4.406 1.127 1.00 82.44 261 MET A N 1
ATOM 2126 C CA . MET A 1 261 ? 18.655 -4.450 1.420 1.00 82.44 261 MET A CA 1
ATOM 2127 C C . MET A 1 261 ? 18.983 -5.547 2.435 1.00 82.44 261 MET A C 1
ATOM 2129 O O . MET A 1 261 ? 19.941 -6.298 2.278 1.00 82.44 261 MET A O 1
ATOM 2133 N N . CYS A 1 262 ? 18.162 -5.657 3.478 1.00 66.00 262 CYS A N 1
ATOM 2134 C CA . CYS A 1 262 ? 18.398 -6.535 4.621 1.00 66.00 262 CYS A CA 1
ATOM 2135 C C . CYS A 1 262 ? 17.442 -7.729 4.595 1.00 66.00 262 CYS A C 1
ATOM 2137 O O . CYS A 1 262 ? 16.727 -7.988 5.563 1.00 66.00 262 CYS A O 1
ATOM 2139 N N . TYR A 1 263 ? 17.409 -8.471 3.485 1.00 61.88 263 TYR A N 1
ATOM 2140 C CA . TYR A 1 263 ? 16.540 -9.640 3.359 1.00 61.88 263 TYR A CA 1
ATOM 2141 C C . TYR A 1 263 ? 17.082 -10.835 4.166 1.00 61.88 263 TYR A C 1
ATOM 2143 O O . TYR A 1 263 ? 17.759 -11.728 3.647 1.00 61.88 263 TYR A O 1
ATOM 2151 N N . THR A 1 264 ? 16.813 -10.841 5.474 1.00 61.06 264 THR A N 1
ATOM 2152 C CA . THR A 1 264 ? 17.390 -11.824 6.403 1.00 61.06 264 THR A CA 1
ATOM 2153 C C . THR A 1 264 ? 16.815 -13.236 6.213 1.00 61.06 264 THR A C 1
ATOM 2155 O O . THR A 1 264 ? 15.685 -13.440 5.757 1.00 61.06 264 THR A O 1
ATOM 2158 N N . LYS A 1 265 ? 17.574 -14.258 6.642 1.00 55.53 265 LYS A N 1
ATOM 2159 C CA . LYS A 1 265 ? 17.118 -15.666 6.664 1.00 55.53 265 LYS A CA 1
ATOM 2160 C C . LYS A 1 265 ? 15.822 -15.862 7.471 1.00 55.53 265 LYS A C 1
ATOM 2162 O O . LYS A 1 265 ? 15.041 -16.760 7.162 1.00 55.53 265 LYS A O 1
ATOM 2167 N N . GLN A 1 266 ? 15.569 -15.023 8.475 1.00 56.88 266 GLN A N 1
ATOM 2168 C CA . GLN A 1 266 ? 14.349 -15.064 9.283 1.00 56.88 266 GLN A CA 1
ATOM 2169 C C . GLN A 1 266 ? 13.123 -14.597 8.488 1.00 56.88 266 GLN A C 1
ATOM 2171 O O . GLN A 1 266 ? 12.092 -15.270 8.504 1.00 56.88 266 GLN A O 1
ATOM 2176 N N . MET A 1 267 ? 13.255 -13.520 7.709 1.00 61.19 267 MET A N 1
ATOM 2177 C CA . MET A 1 267 ? 12.195 -13.042 6.809 1.00 61.19 267 MET A CA 1
ATOM 2178 C C . MET A 1 267 ? 11.887 -14.081 5.723 1.00 61.19 267 MET A C 1
ATOM 2180 O O . MET A 1 267 ? 10.726 -14.350 5.409 1.00 61.19 267 MET A O 1
ATOM 2184 N N . GLN A 1 268 ? 12.919 -14.776 5.227 1.00 63.56 268 GLN A N 1
ATOM 2185 C CA . GLN A 1 268 ? 12.742 -15.929 4.340 1.00 63.56 268 GLN A CA 1
ATOM 2186 C C . GLN A 1 268 ? 11.975 -17.078 5.006 1.00 63.56 268 GLN A C 1
ATOM 2188 O O . GLN A 1 268 ? 11.170 -17.728 4.343 1.00 63.56 268 GLN A O 1
ATOM 2193 N N . ALA A 1 269 ? 12.206 -17.353 6.292 1.00 64.62 269 ALA A N 1
ATOM 2194 C CA . ALA A 1 269 ? 11.517 -18.420 7.015 1.00 64.62 269 ALA A CA 1
ATOM 2195 C C . ALA A 1 269 ? 10.026 -18.108 7.223 1.00 64.62 269 ALA A C 1
ATOM 2197 O O . ALA A 1 269 ? 9.193 -18.985 6.987 1.00 64.62 269 ALA A O 1
ATOM 2198 N N . VAL A 1 270 ? 9.682 -16.868 7.594 1.00 64.94 270 VAL A N 1
ATOM 2199 C CA . VAL A 1 270 ? 8.283 -16.406 7.685 1.00 64.94 270 VAL A CA 1
ATOM 2200 C C . VAL A 1 270 ? 7.603 -16.527 6.323 1.00 64.94 270 VAL A C 1
ATOM 2202 O O . VAL A 1 270 ? 6.555 -17.164 6.218 1.00 64.94 270 VAL A O 1
ATOM 2205 N N . ARG A 1 271 ? 8.257 -16.050 5.255 1.00 64.12 271 ARG A N 1
ATOM 2206 C CA . ARG A 1 271 ? 7.773 -16.216 3.878 1.00 64.12 271 ARG A CA 1
ATOM 2207 C C . ARG A 1 271 ? 7.569 -17.680 3.494 1.00 64.12 271 ARG A C 1
ATOM 2209 O O . ARG A 1 271 ? 6.551 -18.008 2.905 1.00 64.12 271 ARG A O 1
ATOM 2216 N N . ARG A 1 272 ? 8.510 -18.576 3.810 1.00 62.94 272 ARG A N 1
ATOM 2217 C CA . ARG A 1 272 ? 8.389 -20.011 3.487 1.00 62.94 272 ARG A CA 1
ATOM 2218 C C . ARG A 1 272 ? 7.233 -20.675 4.231 1.00 62.94 272 ARG A C 1
ATOM 2220 O O . ARG A 1 272 ? 6.583 -21.547 3.667 1.00 62.94 272 ARG A O 1
ATOM 2227 N N . ARG A 1 273 ? 6.985 -20.291 5.487 1.00 69.12 273 ARG A N 1
ATOM 2228 C CA . ARG A 1 273 ? 5.835 -20.788 6.259 1.00 69.12 273 ARG A CA 1
ATOM 2229 C C . ARG A 1 273 ? 4.522 -20.310 5.651 1.00 69.12 273 ARG A C 1
ATOM 2231 O O . ARG A 1 273 ? 3.617 -21.123 5.507 1.00 69.12 273 ARG A O 1
ATOM 2238 N N . GLN A 1 274 ? 4.453 -19.040 5.250 1.00 62.38 274 GLN A N 1
ATOM 2239 C CA . GLN A 1 274 ? 3.283 -18.503 4.559 1.00 62.38 274 GLN A CA 1
ATOM 2240 C C . GLN A 1 274 ? 3.068 -19.197 3.208 1.00 62.38 274 GLN A C 1
ATOM 2242 O O . GLN A 1 274 ? 1.990 -19.718 2.966 1.00 62.38 274 GLN A O 1
ATOM 2247 N N . TRP A 1 275 ? 4.124 -19.346 2.401 1.00 57.56 275 TRP A N 1
ATOM 2248 C CA . TRP A 1 275 ? 4.088 -20.093 1.139 1.00 57.56 275 TRP A CA 1
ATOM 2249 C C . TRP A 1 275 ? 3.537 -21.513 1.307 1.00 57.56 275 TRP A C 1
ATOM 2251 O O . TRP A 1 275 ? 2.746 -21.963 0.486 1.00 57.56 275 TRP A O 1
ATOM 2261 N N . LYS A 1 276 ? 3.965 -22.242 2.349 1.00 62.03 276 LYS A N 1
ATOM 2262 C CA . LYS A 1 276 ? 3.453 -23.596 2.609 1.00 62.03 276 LYS A CA 1
ATOM 2263 C C . LYS A 1 276 ? 1.948 -23.585 2.871 1.00 62.03 276 LYS A C 1
ATOM 2265 O O . LYS A 1 276 ? 1.246 -24.366 2.246 1.00 62.03 276 LYS A O 1
ATOM 2270 N N . LYS A 1 277 ? 1.466 -22.659 3.707 1.00 65.25 277 LYS A N 1
ATOM 2271 C CA . LYS A 1 277 ? 0.029 -22.498 3.972 1.00 65.25 277 LYS A CA 1
ATOM 2272 C C . LYS A 1 277 ? -0.757 -22.139 2.711 1.00 65.25 277 LYS A C 1
ATOM 2274 O O . LYS A 1 277 ? -1.816 -22.709 2.474 1.00 65.25 277 LYS A O 1
ATOM 2279 N N . ASP A 1 278 ? -0.239 -21.217 1.901 1.00 56.97 278 ASP A N 1
ATOM 2280 C CA . ASP A 1 278 ? -0.904 -20.788 0.668 1.00 56.97 278 ASP A CA 1
ATOM 2281 C C . ASP A 1 278 ? -0.961 -21.934 -0.354 1.00 56.97 278 ASP A C 1
ATOM 2283 O O . ASP A 1 278 ? -1.992 -22.142 -0.988 1.00 56.97 278 ASP A O 1
ATOM 2287 N N . ARG A 1 279 ? 0.113 -22.729 -0.466 1.00 54.16 279 ARG A N 1
ATOM 2288 C CA . ARG A 1 279 ? 0.164 -23.918 -1.327 1.00 54.16 279 ARG A CA 1
ATOM 2289 C C . ARG A 1 279 ? -0.817 -25.001 -0.876 1.00 54.16 279 ARG A C 1
ATOM 2291 O O . ARG A 1 279 ? -1.578 -25.485 -1.704 1.00 54.16 279 ARG A O 1
ATOM 2298 N N . GLU A 1 280 ? -0.822 -25.344 0.412 1.00 59.78 280 GLU A N 1
ATOM 2299 C CA . GLU A 1 280 ? -1.768 -26.314 0.985 1.00 59.78 280 GLU A CA 1
ATOM 2300 C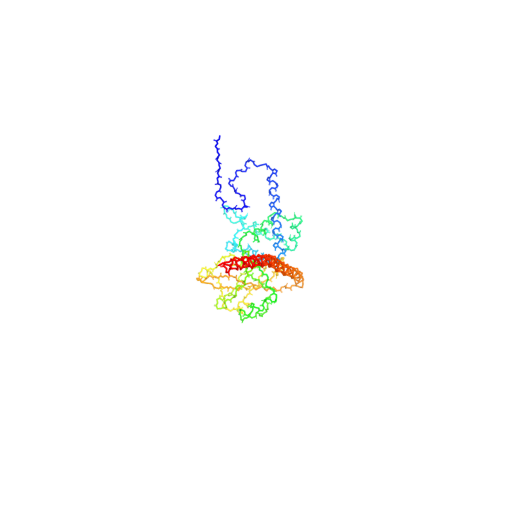 C . GLU A 1 280 ? -3.219 -25.874 0.732 1.00 59.78 280 GLU A C 1
ATOM 2302 O O . GLU A 1 280 ? -4.068 -26.689 0.386 1.00 59.78 280 GLU A O 1
ATOM 2307 N N . ARG A 1 281 ? -3.507 -24.569 0.817 1.00 58.28 281 ARG A N 1
ATOM 2308 C CA . ARG A 1 281 ? -4.842 -24.029 0.535 1.00 58.28 281 ARG A CA 1
ATOM 2309 C C . ARG A 1 281 ? -5.223 -24.123 -0.946 1.00 58.28 281 ARG A C 1
ATOM 2311 O O . ARG A 1 281 ? -6.361 -24.473 -1.236 1.00 58.28 281 ARG A O 1
ATOM 2318 N N . VAL A 1 282 ? -4.313 -23.811 -1.872 1.00 57.69 282 VAL A N 1
ATOM 2319 C CA . VAL A 1 282 ? -4.576 -23.958 -3.318 1.00 57.69 282 VAL A CA 1
ATOM 2320 C C . VAL A 1 282 ? -4.806 -25.425 -3.675 1.00 57.69 282 VAL A C 1
ATOM 2322 O O . VAL A 1 282 ? -5.740 -25.717 -4.410 1.00 57.69 282 VAL A O 1
ATOM 2325 N N . GLU A 1 283 ? -4.021 -26.345 -3.113 1.00 52.84 283 GLU A N 1
ATOM 2326 C CA . GLU A 1 283 ? -4.217 -27.787 -3.305 1.00 52.84 283 GLU A CA 1
ATOM 2327 C C . GLU A 1 283 ? -5.590 -28.245 -2.770 1.00 52.84 283 GLU A C 1
ATOM 2329 O O . GLU A 1 283 ? -6.285 -28.991 -3.452 1.00 52.84 283 GLU A O 1
ATOM 2334 N N . VAL A 1 284 ? -6.045 -27.727 -1.620 1.00 57.59 284 VAL A N 1
ATOM 2335 C CA . VAL A 1 284 ? -7.394 -28.004 -1.080 1.00 57.59 284 VAL A CA 1
ATOM 2336 C C . VAL A 1 284 ? -8.513 -27.410 -1.942 1.00 57.59 284 VAL A C 1
ATOM 2338 O O . VAL A 1 284 ? -9.538 -28.058 -2.125 1.00 57.59 284 VAL A O 1
ATOM 2341 N N . ILE A 1 285 ? -8.345 -26.193 -2.473 1.00 53.34 285 ILE A N 1
ATOM 2342 C CA . ILE A 1 285 ? -9.344 -25.569 -3.358 1.00 53.34 285 ILE A CA 1
ATOM 2343 C C . ILE A 1 285 ? -9.445 -26.342 -4.676 1.00 53.34 285 ILE A C 1
ATOM 2345 O O . ILE A 1 285 ? -10.553 -26.581 -5.142 1.00 53.34 285 ILE A O 1
ATOM 2349 N N . LEU A 1 286 ? -8.314 -26.764 -5.248 1.00 47.28 286 LEU A N 1
ATOM 2350 C CA . LEU A 1 286 ? -8.295 -27.575 -6.466 1.00 47.28 286 LEU A CA 1
ATOM 2351 C C . LEU A 1 286 ? -8.919 -28.961 -6.237 1.00 47.28 286 LEU A C 1
ATOM 2353 O O . LEU A 1 286 ? -9.708 -29.393 -7.068 1.00 47.28 286 LEU A O 1
ATOM 2357 N N . ASP A 1 287 ? -8.649 -29.618 -5.103 1.00 53.09 287 ASP A N 1
ATOM 2358 C CA . ASP A 1 287 ? -9.292 -30.895 -4.732 1.00 53.09 287 ASP A CA 1
ATOM 2359 C C . ASP A 1 287 ? -10.804 -30.716 -4.481 1.00 53.09 287 ASP A C 1
ATOM 2361 O O . ASP A 1 287 ? -11.602 -31.597 -4.795 1.00 53.09 287 ASP A O 1
ATOM 2365 N N . TYR A 1 288 ? -11.238 -29.561 -3.961 1.00 52.00 288 TYR A N 1
ATOM 2366 C CA . TYR A 1 288 ? -12.662 -29.256 -3.791 1.00 52.00 288 TYR A CA 1
ATOM 2367 C C . TYR A 1 288 ? -13.372 -28.995 -5.127 1.00 52.00 288 TYR A C 1
ATOM 2369 O O . TYR A 1 288 ? -14.440 -29.557 -5.354 1.00 52.00 288 TYR A O 1
ATOM 2377 N N . ASP A 1 289 ? -12.775 -28.201 -6.020 1.00 44.47 289 ASP A N 1
ATOM 2378 C CA . ASP A 1 289 ? -13.312 -27.907 -7.359 1.00 44.47 289 ASP A CA 1
ATOM 2379 C C . ASP A 1 289 ? -13.342 -29.178 -8.231 1.00 44.47 289 ASP A C 1
ATOM 2381 O O . ASP A 1 289 ? -14.338 -29.476 -8.888 1.00 44.47 289 ASP A O 1
ATOM 2385 N N . GLU A 1 290 ? -12.310 -30.027 -8.150 1.00 56.91 290 GLU A N 1
ATOM 2386 C CA . GLU A 1 290 ? -12.299 -31.333 -8.819 1.00 56.91 290 GLU A CA 1
ATOM 2387 C C . GLU A 1 290 ? -13.415 -32.253 -8.286 1.00 56.91 290 GLU A C 1
ATOM 2389 O O . GLU A 1 290 ? -14.093 -32.928 -9.066 1.00 56.91 290 GLU A O 1
ATOM 2394 N N . ARG A 1 291 ? -13.688 -32.233 -6.973 1.00 57.84 291 ARG A N 1
ATOM 2395 C CA . ARG A 1 291 ? -14.808 -32.975 -6.367 1.00 57.84 291 ARG A CA 1
ATOM 2396 C C . ARG A 1 291 ? -16.175 -32.409 -6.736 1.00 57.84 291 ARG A C 1
ATOM 2398 O O . ARG A 1 291 ? -17.070 -33.207 -7.009 1.00 57.84 291 ARG A O 1
ATOM 2405 N N . GLU A 1 292 ? -16.352 -31.089 -6.788 1.00 57.84 292 GLU A N 1
ATOM 2406 C CA . GLU A 1 292 ? -17.597 -30.469 -7.267 1.00 57.84 292 GLU A CA 1
ATOM 2407 C C . GLU A 1 292 ? -17.855 -30.823 -8.734 1.00 57.84 292 GLU A C 1
ATOM 2409 O O . GLU A 1 292 ? -18.948 -31.282 -9.067 1.00 57.84 292 GLU A O 1
ATOM 2414 N N . GLN A 1 293 ? -16.841 -30.742 -9.599 1.00 54.88 293 GLN A N 1
ATOM 2415 C CA . GLN A 1 293 ? -16.967 -31.117 -11.011 1.00 54.88 293 GLN A CA 1
ATOM 2416 C C . GLN A 1 293 ? -17.258 -32.616 -11.197 1.00 54.88 293 GLN A C 1
ATOM 2418 O O . GLN A 1 293 ? -18.049 -33.003 -12.066 1.00 54.88 293 GLN A O 1
ATOM 2423 N N . LEU A 1 294 ? -16.668 -33.487 -10.369 1.00 57.81 294 LEU A N 1
ATOM 2424 C CA . LEU A 1 294 ? -16.991 -34.918 -10.343 1.00 57.81 294 LEU A CA 1
ATOM 2425 C C . LEU A 1 294 ? -18.422 -35.171 -9.841 1.00 57.81 294 LEU A C 1
ATOM 2427 O O . LEU A 1 294 ? -19.128 -36.020 -10.394 1.00 57.81 294 LEU A O 1
ATOM 2431 N N . GLN A 1 295 ? -18.883 -34.415 -8.845 1.00 56.41 295 GLN A N 1
ATOM 2432 C CA . GLN A 1 295 ? -20.229 -34.532 -8.290 1.00 56.41 295 GLN A CA 1
ATOM 2433 C C . GLN A 1 295 ? -21.297 -34.003 -9.264 1.00 56.41 295 GLN A C 1
ATOM 2435 O O . GLN A 1 295 ? -22.336 -34.651 -9.435 1.00 56.41 295 GLN A O 1
ATOM 2440 N N . GLU A 1 296 ? -21.026 -32.928 -10.004 1.00 54.19 296 GLU A N 1
ATOM 2441 C CA . GLU A 1 296 ? -21.875 -32.446 -11.100 1.00 54.19 296 GLU A CA 1
ATOM 2442 C C . GLU A 1 296 ? -21.928 -33.439 -12.269 1.00 54.19 296 GLU A C 1
ATOM 2444 O O . GLU A 1 296 ? -23.016 -33.745 -12.767 1.00 54.19 296 GLU A O 1
ATOM 2449 N N . ARG A 1 297 ? -20.793 -34.039 -12.662 1.00 51.84 297 ARG A N 1
ATOM 2450 C CA . ARG A 1 297 ? -20.769 -35.115 -13.674 1.00 51.84 297 ARG A CA 1
ATOM 2451 C C . ARG A 1 297 ? -21.533 -36.362 -13.224 1.00 51.84 297 ARG A C 1
ATOM 2453 O O . ARG A 1 297 ? -22.236 -36.976 -14.033 1.00 51.84 297 ARG A O 1
ATOM 2460 N N . SER A 1 298 ? -21.449 -36.729 -11.945 1.00 54.38 298 SER A N 1
ATOM 2461 C CA . SER A 1 298 ? -22.224 -37.846 -11.380 1.00 54.38 298 SER A CA 1
ATOM 2462 C C . SER A 1 298 ? -23.733 -37.546 -11.342 1.00 54.38 298 SER A C 1
ATOM 2464 O O . SER A 1 298 ? -24.563 -38.413 -11.618 1.00 54.38 298 SER A O 1
ATOM 2466 N N . SER A 1 299 ? -24.101 -36.285 -11.105 1.00 53.75 299 SER A N 1
ATOM 2467 C CA . SER A 1 299 ? -25.495 -35.829 -11.089 1.00 53.75 299 SER A CA 1
ATOM 2468 C C . SER A 1 299 ? -26.088 -35.773 -12.499 1.00 53.75 299 SER A C 1
ATOM 2470 O O . SER A 1 299 ? -27.225 -36.198 -12.708 1.00 53.75 299 SER A O 1
ATOM 2472 N N . GLN A 1 300 ? -25.308 -35.341 -13.497 1.00 52.41 300 GLN A N 1
ATOM 2473 C CA . GLN A 1 300 ? -25.721 -35.380 -14.903 1.00 52.41 300 GLN A CA 1
ATOM 2474 C C . GLN A 1 300 ? -25.868 -36.817 -15.413 1.00 52.41 300 GLN A C 1
ATOM 2476 O O . GLN A 1 300 ? -26.875 -37.136 -16.042 1.00 52.41 300 GLN A O 1
ATOM 2481 N N . THR A 1 301 ? -24.928 -37.715 -15.105 1.00 54.47 301 THR A N 1
ATOM 2482 C CA . THR A 1 301 ? -25.046 -39.136 -15.488 1.00 54.47 301 THR A CA 1
ATOM 2483 C C . THR A 1 301 ? -26.230 -39.827 -14.805 1.00 54.47 301 THR A C 1
ATOM 2485 O O . THR A 1 301 ? -26.936 -40.597 -15.457 1.00 54.47 301 THR A O 1
ATOM 2488 N N . SER A 1 302 ? -26.535 -39.491 -13.547 1.00 55.03 302 SER A N 1
ATOM 2489 C CA . SER A 1 302 ? -27.755 -39.937 -12.856 1.00 55.03 302 SER A CA 1
ATOM 2490 C C . SER A 1 302 ? -29.035 -39.422 -13.536 1.00 55.03 302 SER A C 1
ATOM 2492 O O . SER A 1 302 ? -29.963 -40.194 -13.787 1.00 55.03 302 SER A O 1
ATOM 2494 N N . PHE A 1 303 ? -29.067 -38.147 -13.943 1.00 51.50 303 PHE A N 1
ATOM 2495 C CA . PHE A 1 303 ? -30.201 -37.550 -14.658 1.00 51.50 303 PHE A CA 1
ATOM 2496 C C . PHE A 1 303 ? -30.412 -38.170 -16.051 1.00 51.50 303 PHE A C 1
ATOM 2498 O O . PHE A 1 303 ? -31.543 -38.498 -16.419 1.00 51.50 303 PHE A O 1
ATOM 2505 N N . PHE A 1 304 ? -29.334 -38.418 -16.804 1.00 49.34 304 PHE A N 1
ATOM 2506 C CA . PHE A 1 304 ? -29.397 -39.110 -18.096 1.00 49.34 304 PHE A CA 1
ATOM 2507 C C . PHE A 1 304 ? -29.845 -40.569 -17.953 1.00 49.34 304 PHE A C 1
ATOM 2509 O O . PHE A 1 304 ? -30.707 -41.004 -18.719 1.00 49.34 304 PHE A O 1
ATOM 2516 N N . ASN A 1 305 ? -29.355 -41.301 -16.947 1.00 49.69 305 ASN A N 1
ATOM 2517 C CA . ASN A 1 305 ? -29.800 -42.670 -16.663 1.00 49.69 305 ASN A CA 1
ATOM 2518 C C . ASN A 1 305 ? -31.278 -42.721 -16.234 1.00 49.69 305 ASN A C 1
ATOM 2520 O O . ASN A 1 305 ? -32.010 -43.628 -16.637 1.00 49.69 305 ASN A O 1
ATOM 2524 N N . MET A 1 306 ? -31.759 -41.715 -15.496 1.00 50.47 306 MET A N 1
ATOM 2525 C CA . MET A 1 306 ? -33.170 -41.604 -15.115 1.00 50.47 306 MET A CA 1
ATOM 2526 C C . MET A 1 306 ? -34.079 -41.277 -16.316 1.00 50.47 306 MET A C 1
ATOM 2528 O O . MET A 1 306 ? -35.188 -41.809 -16.418 1.00 50.47 306 MET A O 1
ATOM 2532 N N . ILE A 1 307 ? -33.612 -40.453 -17.262 1.00 54.97 307 ILE A N 1
ATOM 2533 C CA . ILE A 1 307 ? -34.336 -40.148 -18.509 1.00 54.97 307 ILE A CA 1
ATOM 2534 C C . ILE A 1 307 ? -34.341 -41.346 -19.465 1.00 54.97 307 ILE A C 1
ATOM 2536 O O . ILE A 1 307 ? -35.378 -41.632 -20.071 1.00 54.97 307 ILE A O 1
ATOM 2540 N N . PHE A 1 308 ? -33.228 -42.075 -19.583 1.00 49.28 308 PHE A N 1
ATOM 2541 C CA . PHE A 1 308 ? -33.163 -43.271 -20.426 1.00 49.28 308 PHE A CA 1
ATOM 2542 C C . PHE A 1 308 ? -34.058 -44.390 -19.887 1.00 49.28 308 PHE A C 1
ATOM 2544 O O . PHE A 1 308 ? -34.842 -44.943 -20.654 1.00 49.28 308 PHE A O 1
ATOM 2551 N N . SER A 1 309 ? -34.060 -44.628 -18.570 1.00 54.16 309 SER A N 1
ATOM 2552 C CA . SER A 1 309 ? -34.954 -45.596 -17.914 1.00 54.16 309 SER A CA 1
ATOM 2553 C C . SER A 1 309 ? -36.442 -45.330 -18.209 1.00 54.16 309 SER A C 1
ATOM 2555 O O . SER A 1 309 ? -37.200 -46.244 -18.547 1.00 54.16 309 SER A O 1
ATOM 2557 N N . ARG A 1 310 ? -36.865 -44.057 -18.194 1.00 52.47 310 ARG A N 1
ATOM 2558 C CA . ARG A 1 310 ? -38.255 -43.676 -18.507 1.00 52.47 310 ARG A CA 1
ATOM 2559 C C . ARG A 1 310 ? -38.611 -43.814 -19.988 1.00 52.47 310 ARG A C 1
ATOM 2561 O O . ARG A 1 310 ? -39.755 -44.137 -20.308 1.00 52.47 310 ARG A O 1
ATOM 2568 N N . ARG A 1 311 ? -37.655 -43.603 -20.898 1.00 52.38 311 ARG A N 1
ATOM 2569 C CA . ARG A 1 311 ? -37.875 -43.789 -22.343 1.00 52.38 311 ARG A CA 1
ATOM 2570 C C . ARG A 1 311 ? -37.952 -45.267 -22.728 1.00 52.38 311 ARG A C 1
ATOM 2572 O O . ARG A 1 311 ? -38.785 -45.614 -23.560 1.00 52.38 311 ARG A O 1
ATOM 2579 N N . SER A 1 312 ? -37.191 -46.141 -22.070 1.00 53.94 312 SER A N 1
ATOM 2580 C CA . SER A 1 312 ? -37.280 -47.595 -22.267 1.00 53.94 312 SER A CA 1
ATOM 2581 C C . SER A 1 312 ? -38.660 -48.147 -21.892 1.00 53.94 312 SER A C 1
ATOM 2583 O O . SER A 1 312 ? -39.228 -48.938 -22.642 1.00 53.94 312 SER A O 1
ATOM 2585 N N . ALA A 1 313 ? -39.247 -47.681 -20.783 1.00 54.56 313 ALA A N 1
ATOM 2586 C CA . ALA A 1 313 ? -40.572 -48.126 -20.341 1.00 54.56 313 ALA A CA 1
ATOM 2587 C C . ALA A 1 313 ? -41.700 -47.730 -21.317 1.00 54.56 313 ALA A C 1
ATOM 2589 O O . ALA A 1 313 ? -42.604 -48.525 -21.574 1.00 54.56 313 ALA A O 1
ATOM 2590 N N . LEU A 1 314 ? -41.630 -46.531 -21.909 1.00 55.84 314 LEU A N 1
ATOM 2591 C CA . LEU A 1 314 ? -42.619 -46.061 -22.889 1.00 55.84 314 LEU A CA 1
ATOM 2592 C C . LEU A 1 314 ? -42.534 -46.807 -24.227 1.00 55.84 314 LEU A C 1
ATOM 2594 O O . LEU A 1 314 ? -43.568 -47.079 -24.834 1.00 55.84 314 LEU A O 1
ATOM 2598 N N . VAL A 1 315 ? -41.332 -47.189 -24.669 1.00 59.31 315 VAL A N 1
ATOM 2599 C CA . VAL A 1 315 ? -41.162 -47.993 -25.892 1.00 59.31 315 VAL A CA 1
ATOM 2600 C C . VAL A 1 315 ? -41.723 -49.404 -25.698 1.00 59.31 315 VAL A C 1
ATOM 2602 O O . VAL A 1 315 ? -42.431 -49.898 -26.573 1.00 59.31 315 VAL A O 1
ATOM 2605 N N . VAL A 1 316 ? -41.504 -50.030 -24.536 1.00 59.44 316 VAL A N 1
ATOM 2606 C CA . VAL A 1 316 ? -42.058 -51.365 -24.239 1.00 59.44 316 VAL A CA 1
ATOM 2607 C C . VAL A 1 316 ? -43.594 -51.335 -24.169 1.00 59.44 316 VAL A C 1
ATOM 2609 O O . VAL A 1 316 ? -44.251 -52.206 -24.741 1.00 59.44 316 VAL A O 1
ATOM 2612 N N . LEU A 1 317 ? -44.189 -50.299 -23.565 1.00 57.50 317 LEU A N 1
ATOM 2613 C CA . LEU A 1 317 ? -45.648 -50.100 -23.556 1.00 57.50 317 LEU A CA 1
ATOM 2614 C C . LEU A 1 317 ? -46.225 -49.813 -24.958 1.00 57.50 317 LEU A C 1
ATOM 2616 O O . LEU A 1 317 ? -47.308 -50.297 -25.297 1.00 57.50 317 LEU A O 1
ATOM 2620 N N . GLY A 1 318 ? -45.497 -49.079 -25.804 1.00 56.16 318 GLY A N 1
ATOM 2621 C CA . GLY A 1 318 ? -45.889 -48.826 -27.195 1.00 56.16 318 GLY A CA 1
ATOM 2622 C C . GLY A 1 318 ? -45.883 -50.089 -28.065 1.00 56.16 318 GLY A C 1
ATOM 2623 O O . GLY A 1 318 ? -46.804 -50.311 -28.849 1.00 56.16 318 GLY A O 1
ATOM 2624 N N . VAL A 1 319 ? -44.894 -50.971 -27.887 1.00 64.88 319 VAL A N 1
ATOM 2625 C CA . VAL A 1 319 ? -44.821 -52.240 -28.634 1.00 64.88 319 VAL A CA 1
ATOM 2626 C C . VAL A 1 319 ? -45.931 -53.206 -28.206 1.00 64.88 319 VAL A C 1
ATOM 2628 O O . VAL A 1 319 ? -46.535 -53.857 -29.059 1.00 64.88 319 VAL A O 1
ATOM 2631 N N . LEU A 1 320 ? -46.276 -53.255 -26.915 1.00 61.53 320 LEU A N 1
ATOM 2632 C CA . LEU A 1 320 ? -47.364 -54.110 -26.420 1.00 61.53 320 LEU A CA 1
ATOM 2633 C C . LEU A 1 320 ? -48.748 -53.661 -26.921 1.00 61.53 320 LEU A C 1
ATOM 2635 O O . LEU A 1 320 ? -49.596 -54.499 -27.235 1.00 61.53 320 LEU A O 1
ATOM 2639 N N . THR A 1 321 ? -48.984 -52.355 -27.060 1.00 62.56 321 THR A N 1
ATOM 2640 C CA . THR A 1 321 ? -50.262 -51.844 -27.593 1.00 62.56 321 THR A CA 1
ATOM 2641 C C . THR A 1 321 ? -50.403 -52.077 -29.101 1.00 62.56 321 THR A C 1
ATOM 2643 O O . THR A 1 321 ? -51.475 -52.478 -29.557 1.00 62.56 321 THR A O 1
ATOM 2646 N N . LEU A 1 322 ? -49.319 -51.950 -29.875 1.00 62.44 322 LEU A N 1
ATOM 2647 C CA . LEU A 1 322 ? -49.302 -52.295 -31.304 1.00 62.44 322 LEU A CA 1
ATOM 2648 C C . LEU A 1 322 ? -49.461 -53.804 -31.561 1.00 62.44 322 LEU A C 1
ATOM 2650 O O . LEU A 1 322 ? -50.174 -54.197 -32.489 1.00 62.44 322 LEU A O 1
ATOM 2654 N N . ALA A 1 323 ? -48.868 -54.657 -30.721 1.00 63.72 323 ALA A N 1
ATOM 2655 C CA . ALA A 1 323 ? -49.080 -56.106 -30.782 1.00 63.72 323 ALA A CA 1
ATOM 2656 C C . ALA A 1 323 ? -50.541 -56.485 -30.470 1.00 63.72 323 ALA A C 1
ATOM 2658 O O . ALA A 1 323 ? -51.124 -57.343 -31.129 1.00 63.72 323 ALA A O 1
ATOM 2659 N N . SER A 1 324 ? -51.173 -55.787 -29.523 1.00 62.38 324 SER A N 1
ATOM 2660 C CA . SER A 1 324 ? -52.591 -55.986 -29.195 1.00 62.38 324 SER A CA 1
ATOM 2661 C C . SER A 1 324 ? -53.510 -55.584 -30.358 1.00 62.38 324 SER A C 1
ATOM 2663 O O . SER A 1 324 ? -54.437 -56.313 -30.708 1.00 62.38 324 SER A O 1
ATOM 2665 N N . LEU A 1 325 ? -53.232 -54.448 -31.006 1.00 62.59 325 LEU A N 1
ATOM 2666 C CA . LEU A 1 325 ? -54.028 -53.946 -32.133 1.00 62.59 325 LEU A CA 1
ATOM 2667 C C . LEU A 1 325 ? -53.901 -54.823 -33.385 1.00 62.59 325 LEU A C 1
ATOM 2669 O O . LEU A 1 325 ? -54.889 -55.040 -34.087 1.00 62.59 325 LEU A O 1
ATOM 2673 N N . THR A 1 326 ? -52.715 -55.374 -33.647 1.00 62.94 326 THR A N 1
ATOM 2674 C CA . THR A 1 326 ? -52.519 -56.318 -34.759 1.00 62.94 326 THR A CA 1
ATOM 2675 C C . THR A 1 326 ? -53.243 -57.643 -34.522 1.00 62.94 326 THR A C 1
ATOM 2677 O O . THR A 1 326 ? -53.828 -58.173 -35.466 1.00 62.94 326 THR A O 1
ATOM 2680 N N . LEU A 1 327 ? -53.307 -58.125 -33.275 1.00 62.69 327 LEU A N 1
ATOM 2681 C CA . LEU A 1 327 ? -54.050 -59.340 -32.918 1.00 62.69 327 LEU A CA 1
ATOM 2682 C C . LEU A 1 327 ? -55.577 -59.160 -33.035 1.00 62.69 327 LEU A C 1
ATOM 2684 O O . LEU A 1 327 ? -56.290 -60.069 -33.457 1.00 62.69 327 LEU A O 1
ATOM 2688 N N . VAL A 1 328 ? -56.092 -57.967 -32.721 1.00 64.38 328 VAL A N 1
ATOM 2689 C CA . VAL A 1 328 ? -57.510 -57.625 -32.939 1.00 64.38 328 VAL A CA 1
ATOM 2690 C C . VAL A 1 328 ? -57.822 -57.500 -34.437 1.00 64.38 328 VAL A C 1
ATOM 2692 O O . VAL A 1 328 ? -58.866 -57.971 -34.894 1.00 64.38 328 VAL A O 1
ATOM 2695 N N . ALA A 1 329 ? -56.910 -56.928 -35.228 1.00 59.12 329 ALA A N 1
ATOM 2696 C CA . ALA A 1 329 ? -57.092 -56.778 -36.671 1.00 59.12 329 ALA A CA 1
ATOM 2697 C C . ALA A 1 329 ? -57.084 -58.123 -37.426 1.00 59.12 329 ALA A C 1
ATOM 2699 O O . ALA A 1 329 ? -57.853 -58.296 -38.376 1.00 59.12 329 ALA A O 1
ATOM 2700 N N . THR A 1 330 ? -56.269 -59.097 -37.008 1.00 60.72 330 THR A N 1
ATOM 2701 C CA . THR A 1 330 ? -56.294 -60.452 -37.589 1.00 60.72 330 THR A CA 1
ATOM 2702 C C . THR A 1 330 ? -57.564 -61.213 -37.215 1.00 60.72 330 THR A C 1
ATOM 2704 O O . THR A 1 330 ? -58.153 -61.851 -38.091 1.00 60.72 330 THR A O 1
ATOM 2707 N N . ASN A 1 331 ? -58.061 -61.069 -35.982 1.00 56.34 331 ASN A N 1
ATOM 2708 C CA . ASN A 1 331 ? -59.340 -61.664 -35.577 1.00 56.34 331 ASN A CA 1
ATOM 2709 C C . ASN A 1 331 ? -60.529 -61.082 -36.367 1.00 56.34 331 ASN A C 1
ATOM 2711 O O . ASN A 1 331 ? -61.386 -61.823 -36.846 1.00 56.34 331 ASN A O 1
ATOM 2715 N N . MET A 1 332 ? -60.544 -59.766 -36.605 1.00 57.03 332 MET A N 1
ATOM 2716 C CA . MET A 1 332 ? -61.567 -59.112 -37.438 1.00 57.03 332 MET A CA 1
ATOM 2717 C C . MET A 1 332 ? -61.531 -59.583 -38.903 1.00 57.03 332 MET A C 1
ATOM 2719 O O . MET A 1 332 ? -62.583 -59.746 -39.528 1.00 57.03 332 MET A O 1
ATOM 2723 N N . ARG A 1 333 ? -60.341 -59.860 -39.460 1.00 57.88 333 ARG A N 1
ATOM 2724 C CA . ARG A 1 333 ? -60.214 -60.402 -40.826 1.00 57.88 333 ARG A CA 1
ATOM 2725 C C . ARG A 1 333 ? -60.752 -61.827 -40.939 1.00 57.88 333 ARG A C 1
ATOM 2727 O O . ARG A 1 333 ? -61.453 -62.100 -41.916 1.00 57.88 333 ARG A O 1
ATOM 2734 N N . GLN A 1 334 ? -60.529 -62.689 -39.942 1.00 55.78 334 GLN A N 1
ATOM 2735 C CA . GLN A 1 334 ? -61.137 -64.025 -39.932 1.00 55.78 334 GLN A CA 1
ATOM 2736 C C . GLN A 1 334 ? -62.670 -63.954 -39.891 1.00 55.78 334 GLN A C 1
ATOM 2738 O O . GLN A 1 334 ? -63.323 -64.637 -40.677 1.00 55.78 334 GLN A O 1
ATOM 2743 N N . VAL A 1 335 ? -63.267 -63.068 -39.086 1.00 58.56 335 VAL A N 1
ATOM 2744 C CA . VAL A 1 335 ? -64.737 -62.908 -39.034 1.00 58.56 335 VAL A CA 1
ATOM 2745 C C . VAL A 1 335 ? -65.321 -62.430 -40.377 1.00 58.56 335 VAL A C 1
ATOM 2747 O O . VAL A 1 335 ? -66.414 -62.849 -40.762 1.00 58.56 335 VAL A O 1
ATOM 2750 N N . SER A 1 336 ? -64.582 -61.624 -41.151 1.00 55.47 336 SER A N 1
ATOM 2751 C CA . SER A 1 336 ? -65.017 -61.200 -42.495 1.00 55.47 336 SER A CA 1
ATOM 2752 C C . SER A 1 336 ? -64.970 -62.322 -43.550 1.00 55.47 336 SER A C 1
ATOM 2754 O O . SER A 1 336 ? -65.828 -62.364 -44.437 1.00 55.47 336 SER A O 1
ATOM 2756 N N . GLN A 1 337 ? -64.036 -63.276 -43.421 1.00 56.31 337 GLN A N 1
ATOM 2757 C CA . GLN A 1 337 ? -63.945 -64.456 -44.296 1.00 56.31 337 GLN A CA 1
ATOM 2758 C C . GLN A 1 337 ? -65.051 -65.487 -44.018 1.00 56.31 337 GLN A C 1
ATOM 2760 O O . GLN A 1 337 ? -65.531 -66.142 -44.942 1.00 56.31 337 GLN A O 1
ATOM 2765 N N . TRP A 1 338 ? -65.544 -65.582 -42.778 1.00 54.44 338 TRP A N 1
ATOM 2766 C CA . TRP A 1 338 ? -66.721 -66.408 -42.471 1.00 54.44 338 TRP A CA 1
ATOM 2767 C C . TRP A 1 338 ? -68.022 -65.836 -43.054 1.00 54.44 338 TRP A C 1
ATOM 2769 O O . TRP A 1 338 ? -68.884 -66.600 -43.485 1.00 54.44 338 TRP A O 1
ATOM 2779 N N . ARG A 1 339 ? -68.161 -64.504 -43.135 1.00 53.53 339 ARG A N 1
ATOM 2780 C CA . ARG A 1 339 ? -69.341 -63.858 -43.743 1.00 53.53 339 ARG A CA 1
ATOM 2781 C C . ARG A 1 339 ? -69.388 -63.971 -45.268 1.00 53.53 339 ARG A C 1
ATOM 2783 O O . ARG A 1 339 ? -70.478 -64.028 -45.826 1.00 53.53 339 ARG A O 1
ATOM 2790 N N . THR A 1 340 ? -68.242 -64.032 -45.940 1.00 54.88 340 THR A N 1
ATOM 2791 C CA . THR A 1 340 ? -68.183 -64.153 -47.408 1.00 54.88 340 THR A CA 1
ATOM 2792 C C . THR A 1 340 ? -68.419 -65.583 -47.902 1.00 54.88 340 THR A C 1
ATOM 2794 O O . THR A 1 340 ? -69.004 -65.749 -48.965 1.00 54.88 340 THR A O 1
ATOM 2797 N N . ASN A 1 341 ? -68.102 -66.611 -47.105 1.00 53.19 341 ASN A N 1
ATOM 2798 C CA . ASN A 1 341 ? -68.395 -68.013 -47.448 1.00 53.19 341 ASN A CA 1
ATOM 2799 C C . ASN A 1 341 ? -69.859 -68.442 -47.219 1.00 53.19 341 ASN A C 1
ATOM 2801 O O . ASN A 1 341 ? -70.261 -69.502 -47.691 1.00 53.19 341 ASN A O 1
ATOM 2805 N N . TRP A 1 342 ? -70.671 -67.639 -46.523 1.00 52.75 342 TRP A N 1
ATOM 2806 C CA . TRP A 1 342 ? -72.114 -67.893 -46.375 1.00 52.75 342 TRP A CA 1
ATOM 2807 C C . TRP A 1 342 ? -72.955 -67.367 -47.550 1.00 52.75 342 TRP A C 1
ATOM 2809 O O . TRP A 1 342 ? -74.074 -67.828 -47.745 1.00 52.75 342 TRP A O 1
ATOM 2819 N N . LEU A 1 343 ? -72.425 -66.436 -48.351 1.00 52.91 343 LEU A N 1
ATOM 2820 C CA . LEU A 1 343 ? -73.141 -65.803 -49.470 1.00 52.91 343 LEU A CA 1
ATOM 2821 C C . LEU A 1 343 ? -72.905 -66.488 -50.830 1.00 52.91 343 LEU A C 1
ATOM 2823 O O . LEU A 1 343 ? -73.463 -66.058 -51.830 1.00 52.91 343 LEU A O 1
ATOM 2827 N N . THR A 1 344 ? -72.119 -67.565 -50.874 1.00 50.91 344 THR A N 1
ATOM 2828 C CA . THR A 1 344 ? -71.800 -68.347 -52.089 1.00 50.91 344 THR A CA 1
ATOM 2829 C C . THR A 1 344 ? -72.376 -69.768 -52.072 1.00 50.91 344 THR A C 1
ATOM 2831 O O . THR A 1 344 ? -71.939 -70.630 -52.833 1.00 50.91 344 THR A O 1
ATOM 2834 N N . ARG A 1 345 ? -73.374 -70.035 -51.216 1.00 49.97 345 ARG A N 1
ATOM 2835 C CA . ARG A 1 345 ? -74.111 -71.315 -51.185 1.00 49.97 345 ARG A CA 1
ATOM 2836 C C . ARG A 1 345 ? -75.637 -71.197 -51.304 1.00 49.97 345 ARG A C 1
ATOM 2838 O O . ARG A 1 345 ? -76.330 -72.144 -50.943 1.00 49.97 345 ARG A O 1
ATOM 2845 N N . TYR A 1 346 ? -76.132 -70.097 -51.870 1.00 44.09 346 TYR A N 1
ATOM 2846 C CA . TYR A 1 346 ? -77.465 -70.018 -52.475 1.00 44.09 346 TYR A CA 1
ATOM 2847 C C . TYR A 1 346 ? -77.399 -69.294 -53.811 1.00 44.09 346 TYR A C 1
ATOM 2849 O O . TYR A 1 346 ? -76.710 -68.249 -53.859 1.00 44.09 346 TYR A O 1
#

Nearest PDB structures (foldseek):
  6hxs-assembly1_A  TM=8.099E-01  e=1.042E-13  Homo sapiens
  4f0d-assembly1_A  TM=8.212E-01  e=1.824E-12  Homo sapiens
  6hxr-assembly1_A  TM=8.132E-01  e=1.451E-12  Homo sapiens
  6hxr-assembly3_C  TM=7.804E-01  e=1.451E-12  Homo sapiens
  6hxr-assembly2_B  TM=7.785E-01  e=2.045E-12  Homo sapiens

Radius of gyration: 33.92 Å; Cα contacts (8 Å, |Δi|>4): 374; chains: 1; bounding box: 97×93×79 Å